Protein AF-A0A101VS28-F1 (afdb_monomer_lite)

pLDDT: mean 70.99, std 22.12, range [35.03, 96.5]

Sequence (192 aa):
MFYKKFFNLVGSKEKNGDLVVMPLKKTVADIVAILKKQPAPGQKKITIWASLQAQMEDEGTWDQTVMKEIESIIAANLSKLDKKALVKLYEETDAFMESEEAPAKITDKAMKAALVNELVGLVLDKLDSNYTRSSYFEEETLVNDSEVSPKSKNDEDDAPVIEEPDEFDEDDIDFTDDSLFDDEDSFDDDHL

Foldseek 3Di:
DDDDDDPPCPDPPPPPPPVPLQALVRLLVVLLVVQCPDCAVPGPPAGLLRQLLVVVVPPDDDDVSSLVVSLVSLLVVLVPDDPVSLLVNLCNDPVVVPDPDDSVPDDSVRSSVRSSVRSSVVNSCVSPVVPPVDCPPPPPPPPPPDDDYDDDDDDDDDDPPPDDPDDPPPPPDPPPCPPPDDDDDDPDDDDD

Secondary structure (DSSP, 8-state):
-----------------------HHHHHHHHHHHHTTSBPTT-SSSBHHHHHHHHHHSSS---HHHHHHHHHHHHHHHTTS-HHHHHHHHHTSHHHHT--S-GGGS-HHHHHHHHHHHHHHHHHTTT-TT-----TT-------------------------PPP---------TT---TT-----------

Radius of gyration: 30.78 Å; chains: 1; bounding box: 96×78×50 Å

Structure (mmCIF, N/CA/C/O backbone):
data_AF-A0A101VS28-F1
#
_entry.id   AF-A0A101VS28-F1
#
loop_
_atom_site.group_PDB
_atom_site.id
_atom_site.type_symbol
_atom_site.label_atom_id
_atom_site.label_alt_id
_atom_site.label_comp_id
_atom_site.label_asym_id
_atom_site.label_entity_id
_atom_site.label_seq_id
_atom_site.pdbx_PDB_ins_code
_atom_site.Cartn_x
_atom_site.Cartn_y
_atom_site.Cartn_z
_atom_site.occupancy
_atom_site.B_iso_or_equiv
_atom_site.auth_seq_id
_atom_site.auth_comp_id
_atom_site.auth_asym_id
_atom_site.auth_atom_id
_atom_site.pdbx_PDB_model_num
ATOM 1 N N . MET A 1 1 ? 52.218 25.485 6.056 1.00 38.19 1 MET A N 1
ATOM 2 C CA . MET A 1 1 ? 51.834 25.220 4.655 1.00 38.19 1 MET A CA 1
ATOM 3 C C . MET A 1 1 ? 51.907 23.717 4.388 1.00 38.19 1 MET A C 1
ATOM 5 O O . MET A 1 1 ? 52.969 23.144 4.551 1.00 38.19 1 MET A O 1
ATOM 9 N N . PHE A 1 2 ? 50.749 23.143 4.043 1.00 39.78 2 PHE A N 1
ATOM 10 C CA . PHE A 1 2 ? 50.480 21.969 3.191 1.00 39.78 2 PHE A CA 1
ATOM 11 C C . PHE A 1 2 ? 50.965 20.537 3.574 1.00 39.78 2 PHE A C 1
ATOM 13 O O . PHE A 1 2 ? 52.118 20.164 3.419 1.00 39.78 2 PHE A O 1
ATOM 20 N N . TYR A 1 3 ? 49.954 19.754 3.993 1.00 35.03 3 TYR A N 1
ATOM 21 C CA . TYR A 1 3 ? 49.632 18.317 3.850 1.00 35.03 3 TYR A CA 1
ATOM 22 C C . TYR A 1 3 ? 50.656 17.206 4.137 1.00 35.03 3 TYR A C 1
ATOM 24 O O . TYR A 1 3 ? 51.534 16.895 3.338 1.00 35.03 3 TYR A O 1
ATOM 32 N N . LYS A 1 4 ? 50.359 16.441 5.198 1.00 41.41 4 LYS A N 1
ATOM 33 C CA . LYS A 1 4 ? 50.807 15.057 5.390 1.00 41.41 4 LYS A CA 1
ATOM 34 C C . LYS A 1 4 ? 49.669 14.118 4.973 1.00 41.41 4 LYS A C 1
ATOM 36 O O . LYS A 1 4 ? 48.622 14.071 5.612 1.00 41.41 4 LYS A O 1
ATOM 41 N N . LYS A 1 5 ? 49.864 13.429 3.849 1.00 45.50 5 LYS A N 1
ATOM 42 C CA . LYS A 1 5 ? 48.943 12.458 3.247 1.00 45.50 5 LYS A CA 1
ATOM 43 C C . LYS A 1 5 ? 49.096 11.128 3.998 1.00 45.50 5 LYS A C 1
ATOM 45 O O . LYS A 1 5 ? 50.081 10.428 3.791 1.00 45.50 5 LYS A O 1
ATOM 50 N N . PHE A 1 6 ? 48.157 10.794 4.880 1.00 44.41 6 PHE A N 1
ATOM 51 C CA . PHE A 1 6 ? 48.023 9.434 5.407 1.00 44.41 6 PHE A CA 1
ATOM 52 C C . PHE A 1 6 ? 47.031 8.676 4.524 1.00 44.41 6 PHE A C 1
ATOM 54 O O . PHE A 1 6 ? 45.822 8.862 4.622 1.00 44.41 6 PHE A O 1
ATOM 61 N N . PHE A 1 7 ? 47.564 7.836 3.637 1.00 42.53 7 PHE A N 1
ATOM 62 C CA . PHE A 1 7 ? 46.820 6.723 3.061 1.00 42.53 7 PHE A CA 1
ATOM 63 C C . PHE A 1 7 ? 46.675 5.669 4.162 1.00 42.53 7 PHE A C 1
ATOM 65 O O . PHE A 1 7 ? 47.611 4.920 4.423 1.00 42.53 7 PHE A O 1
ATOM 72 N N . ASN A 1 8 ? 45.522 5.634 4.829 1.00 37.59 8 ASN A N 1
ATOM 73 C CA . ASN A 1 8 ?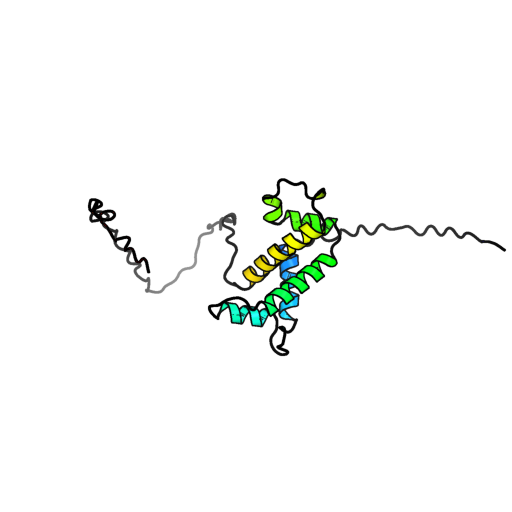 45.099 4.444 5.557 1.00 37.59 8 ASN A CA 1
ATOM 74 C C . ASN A 1 8 ? 44.123 3.686 4.663 1.00 37.59 8 ASN A C 1
ATOM 76 O O . ASN A 1 8 ? 42.948 4.026 4.543 1.00 37.59 8 ASN A O 1
ATOM 80 N N . LEU A 1 9 ? 44.678 2.678 3.998 1.00 44.25 9 LEU A N 1
ATOM 81 C CA . LEU A 1 9 ? 43.976 1.627 3.289 1.00 44.25 9 LEU A CA 1
ATOM 82 C C . LEU A 1 9 ? 43.340 0.706 4.344 1.00 44.25 9 LEU A C 1
ATOM 84 O O . LEU A 1 9 ? 43.904 -0.319 4.712 1.00 44.25 9 LEU A O 1
ATOM 88 N N . VAL A 1 10 ? 42.189 1.104 4.885 1.00 41.12 10 VAL A N 1
ATOM 89 C CA . VAL A 1 10 ? 41.316 0.192 5.633 1.00 41.12 10 VAL A CA 1
ATOM 90 C C . VAL A 1 10 ? 40.246 -0.255 4.657 1.00 41.12 10 VAL A C 1
ATOM 92 O O . VAL A 1 10 ? 39.467 0.556 4.164 1.00 41.12 10 VAL A O 1
ATOM 95 N N . GLY A 1 11 ? 40.297 -1.543 4.324 1.00 35.72 11 GLY A N 1
ATOM 96 C CA . GLY A 1 11 ? 39.480 -2.167 3.299 1.00 35.72 11 GLY A CA 1
ATOM 97 C C . GLY A 1 11 ? 38.006 -1.802 3.417 1.00 35.72 11 GLY A C 1
ATOM 98 O O . GLY A 1 11 ? 37.361 -2.081 4.431 1.00 35.72 11 GLY A O 1
ATOM 99 N N . SER A 1 12 ? 37.471 -1.259 2.323 1.00 38.16 12 SER A N 1
ATOM 100 C CA . SER A 1 12 ? 36.074 -1.459 1.964 1.00 38.16 12 SER A CA 1
ATOM 101 C C . SER A 1 12 ? 35.837 -2.962 1.904 1.00 38.16 12 SER A C 1
ATOM 103 O O . SER A 1 12 ? 36.057 -3.604 0.883 1.00 38.16 12 SER A O 1
ATOM 105 N N . LYS A 1 13 ? 35.375 -3.539 3.014 1.00 37.88 13 LYS A N 1
ATOM 106 C CA . LYS A 1 13 ? 34.414 -4.623 2.896 1.00 37.88 13 LYS A CA 1
ATOM 107 C C . LYS A 1 13 ? 33.186 -3.972 2.284 1.00 37.88 13 LYS A C 1
ATOM 109 O O . LYS A 1 13 ? 32.434 -3.301 2.990 1.00 37.88 13 LYS A O 1
ATOM 114 N N . GLU A 1 14 ? 33.051 -4.118 0.969 1.00 37.81 14 GLU A N 1
ATOM 115 C CA . GLU A 1 14 ? 31.760 -4.082 0.299 1.00 37.81 14 GLU A CA 1
ATOM 116 C C . GLU A 1 14 ? 30.821 -4.941 1.140 1.00 37.81 14 GLU A C 1
ATOM 118 O O . GLU A 1 14 ? 30.854 -6.172 1.123 1.00 37.81 14 GLU A O 1
ATOM 123 N N . LYS A 1 15 ? 30.019 -4.281 1.974 1.00 41.31 15 LYS A N 1
ATOM 124 C CA . LYS A 1 15 ? 28.770 -4.878 2.390 1.00 41.31 15 LYS A CA 1
ATOM 125 C C . LYS A 1 15 ? 27.966 -4.886 1.106 1.00 41.31 15 LYS A C 1
ATOM 127 O O . LYS A 1 15 ? 27.438 -3.847 0.718 1.00 41.31 15 LYS A O 1
ATOM 132 N N . ASN A 1 16 ? 27.939 -6.039 0.445 1.00 38.38 16 ASN A N 1
ATOM 133 C CA . ASN A 1 16 ? 26.835 -6.429 -0.411 1.00 38.38 16 ASN A CA 1
ATOM 134 C C . ASN A 1 16 ? 25.575 -6.295 0.446 1.00 38.38 16 ASN A C 1
ATOM 136 O O . ASN A 1 16 ? 25.150 -7.225 1.123 1.00 38.38 16 ASN A O 1
ATOM 140 N N . GLY A 1 17 ? 25.048 -5.075 0.511 1.00 37.16 17 GLY A N 1
ATOM 141 C CA . GLY A 1 17 ? 23.661 -4.854 0.815 1.00 37.16 17 GLY A CA 1
ATOM 142 C C . GLY A 1 17 ? 22.941 -5.390 -0.398 1.00 37.16 17 GLY A C 1
ATOM 143 O O . GLY A 1 17 ? 22.714 -4.649 -1.351 1.00 37.16 17 GLY A O 1
ATOM 144 N N . ASP A 1 18 ? 22.627 -6.684 -0.374 1.00 40.59 18 AS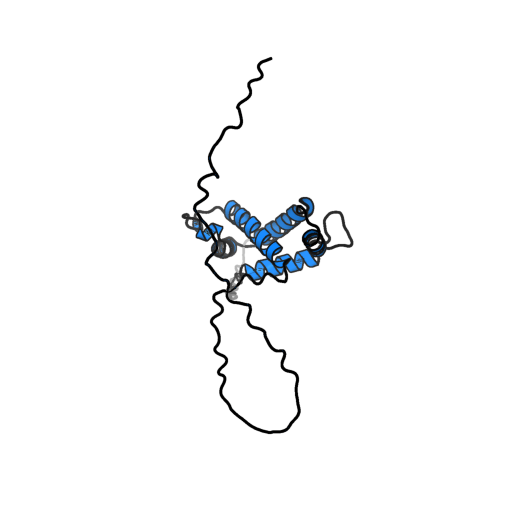P A N 1
ATOM 145 C CA . ASP A 1 18 ? 21.388 -7.122 -0.986 1.00 40.59 18 ASP A CA 1
ATOM 146 C C . ASP A 1 18 ? 20.328 -6.186 -0.409 1.00 40.59 18 ASP A C 1
ATOM 148 O O . ASP A 1 18 ? 19.917 -6.306 0.747 1.00 40.59 18 ASP A O 1
ATOM 152 N N . LEU A 1 19 ? 19.996 -5.148 -1.179 1.00 44.03 19 LEU A N 1
ATOM 153 C CA . LEU A 1 19 ? 18.755 -4.417 -1.035 1.00 44.03 19 LEU A CA 1
ATOM 154 C C . LEU A 1 19 ? 17.708 -5.514 -1.087 1.00 44.03 19 LEU A C 1
ATOM 156 O O . LEU A 1 19 ? 17.456 -6.066 -2.157 1.00 44.03 19 LEU A O 1
ATOM 160 N N . VAL A 1 20 ? 17.230 -5.912 0.093 1.00 45.59 20 VAL A N 1
ATOM 161 C CA . VAL A 1 20 ? 16.209 -6.936 0.243 1.00 45.59 20 VAL A CA 1
ATOM 162 C C . VAL A 1 20 ? 15.024 -6.403 -0.530 1.00 45.59 20 VAL A C 1
ATOM 164 O O . VAL A 1 20 ? 14.315 -5.511 -0.069 1.00 45.59 20 VAL A O 1
ATOM 167 N N . VAL A 1 21 ? 14.879 -6.901 -1.751 1.00 53.94 21 VAL A N 1
ATOM 168 C CA . VAL A 1 21 ? 13.719 -6.644 -2.580 1.00 53.94 21 VAL A CA 1
ATOM 169 C C . VAL A 1 21 ? 12.571 -7.225 -1.786 1.00 53.94 21 VAL A C 1
ATOM 171 O O . VAL A 1 21 ? 12.554 -8.423 -1.501 1.00 53.94 21 VAL A O 1
ATOM 174 N N . MET A 1 22 ? 11.694 -6.354 -1.308 1.00 66.25 22 MET A N 1
ATOM 175 C CA . MET A 1 22 ? 10.524 -6.792 -0.574 1.00 66.25 22 MET A CA 1
ATOM 176 C C . MET A 1 22 ? 9.491 -7.211 -1.615 1.00 66.25 22 MET A C 1
ATOM 178 O O . MET A 1 22 ? 9.130 -6.368 -2.434 1.00 66.25 22 MET A O 1
ATOM 182 N N . PRO A 1 23 ? 9.038 -8.478 -1.604 1.00 83.19 23 PRO A N 1
ATOM 183 C CA . PRO A 1 23 ? 7.951 -8.910 -2.473 1.00 83.19 23 PRO A CA 1
ATOM 184 C C . PRO A 1 23 ? 6.731 -8.011 -2.276 1.00 83.19 23 PRO A C 1
ATOM 186 O O . PRO A 1 23 ? 6.517 -7.514 -1.163 1.00 83.19 23 PRO A O 1
ATOM 189 N N . LEU A 1 24 ? 5.883 -7.871 -3.293 1.00 86.75 24 LEU A N 1
ATOM 190 C CA . LEU A 1 24 ? 4.658 -7.072 -3.216 1.00 86.75 24 LEU A CA 1
ATOM 191 C C . LEU A 1 24 ? 3.809 -7.463 -1.995 1.00 86.75 24 LEU A C 1
ATOM 193 O O . LEU A 1 24 ? 3.414 -6.611 -1.200 1.00 86.75 24 LEU A O 1
ATOM 197 N N . LYS A 1 25 ? 3.682 -8.772 -1.738 1.00 87.50 25 LYS A N 1
ATOM 198 C CA . LYS A 1 25 ? 3.011 -9.329 -0.546 1.00 87.50 25 LYS A CA 1
ATOM 199 C C . LYS A 1 25 ? 3.584 -8.809 0.779 1.00 87.50 25 LYS A C 1
ATOM 201 O O . LYS A 1 25 ? 2.833 -8.551 1.717 1.00 87.50 25 LYS A O 1
ATOM 206 N N . LYS A 1 26 ? 4.910 -8.667 0.875 1.00 89.38 26 LYS A N 1
ATOM 207 C CA . LYS A 1 26 ? 5.574 -8.154 2.081 1.00 89.38 26 LYS A CA 1
ATOM 208 C C . LYS A 1 26 ? 5.330 -6.657 2.242 1.00 89.38 26 LYS A C 1
ATOM 210 O O . LYS A 1 26 ? 5.016 -6.218 3.343 1.00 89.38 26 LYS A O 1
ATOM 215 N N . THR A 1 27 ? 5.412 -5.902 1.150 1.00 90.31 27 THR A N 1
ATOM 216 C CA . THR A 1 27 ? 5.114 -4.464 1.139 1.00 90.31 27 THR A CA 1
ATOM 217 C C . THR A 1 27 ? 3.684 -4.197 1.614 1.00 90.31 27 THR A C 1
ATOM 219 O O . THR A 1 27 ? 3.477 -3.350 2.481 1.00 90.31 27 THR A O 1
ATOM 222 N N . VAL A 1 28 ? 2.709 -4.984 1.144 1.00 92.25 28 VAL A N 1
ATOM 223 C CA . VAL A 1 28 ? 1.313 -4.924 1.611 1.00 92.25 28 VAL A CA 1
ATOM 224 C C . VAL A 1 28 ? 1.212 -5.223 3.108 1.00 92.25 28 VAL A C 1
ATOM 226 O O . VAL A 1 28 ? 0.586 -4.461 3.841 1.00 92.25 28 VAL A O 1
ATOM 229 N N . ALA A 1 29 ? 1.861 -6.284 3.601 1.00 91.81 29 ALA A N 1
ATOM 230 C CA . ALA A 1 29 ? 1.840 -6.624 5.026 1.00 91.81 29 ALA A CA 1
ATOM 231 C C . ALA A 1 29 ? 2.412 -5.500 5.911 1.00 91.81 29 ALA A C 1
ATOM 233 O O . ALA A 1 29 ? 1.850 -5.194 6.966 1.00 91.81 29 ALA A O 1
ATOM 234 N N . ASP A 1 30 ? 3.490 -4.851 5.464 1.00 92.56 30 ASP A N 1
ATOM 235 C CA . ASP A 1 30 ? 4.092 -3.714 6.159 1.00 92.56 30 ASP A CA 1
ATOM 236 C C . ASP A 1 30 ? 3.154 -2.495 6.168 1.00 92.56 30 ASP A C 1
ATOM 238 O O . ASP A 1 30 ? 3.005 -1.845 7.206 1.00 92.56 30 ASP A O 1
ATOM 242 N N . ILE A 1 31 ? 2.473 -2.206 5.052 1.00 94.50 31 ILE A N 1
ATOM 243 C CA . ILE A 1 31 ? 1.456 -1.146 4.980 1.00 94.50 31 ILE A CA 1
ATOM 244 C C . ILE A 1 31 ? 0.308 -1.452 5.944 1.00 94.50 31 ILE A C 1
ATOM 246 O O . ILE A 1 31 ? -0.007 -0.621 6.792 1.00 94.50 31 ILE A O 1
ATOM 250 N N . VAL A 1 32 ? -0.257 -2.661 5.910 1.00 94.06 32 VAL A N 1
ATOM 251 C CA . VAL A 1 32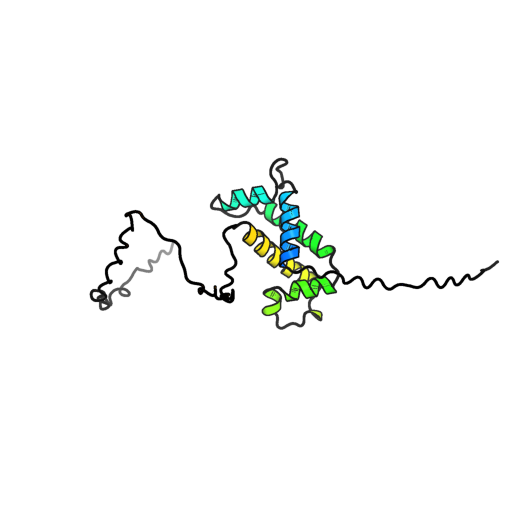 ? -1.326 -3.085 6.832 1.00 94.06 32 VAL A CA 1
ATOM 252 C C . VAL A 1 32 ? -0.888 -2.939 8.293 1.00 94.06 32 VAL A C 1
ATOM 254 O O . VAL A 1 32 ? -1.652 -2.459 9.134 1.00 94.06 32 VAL A O 1
ATOM 257 N N . ALA A 1 33 ? 0.358 -3.289 8.620 1.00 94.75 33 ALA A N 1
ATOM 258 C CA . ALA A 1 33 ? 0.898 -3.113 9.965 1.00 94.75 33 ALA A CA 1
ATOM 259 C C . ALA A 1 33 ? 0.985 -1.634 10.393 1.00 94.75 33 ALA A C 1
ATOM 261 O O . ALA A 1 33 ? 0.852 -1.341 11.585 1.00 94.75 33 ALA A O 1
ATOM 262 N N . ILE A 1 34 ? 1.197 -0.707 9.453 1.00 94.62 34 ILE A N 1
ATOM 263 C CA . ILE A 1 34 ? 1.134 0.742 9.695 1.00 94.62 34 ILE A CA 1
ATOM 264 C C . ILE A 1 34 ? -0.321 1.179 9.914 1.00 94.62 34 ILE A C 1
ATOM 266 O O . ILE A 1 34 ? -0.607 1.834 10.919 1.00 94.62 34 ILE A O 1
ATOM 270 N N . LEU A 1 35 ? -1.249 0.755 9.049 1.00 95.31 35 LEU A N 1
ATOM 271 C CA . LEU A 1 35 ? -2.673 1.112 9.134 1.00 95.31 35 LEU A CA 1
ATOM 272 C C . LEU A 1 35 ? -3.327 0.634 10.437 1.00 95.31 35 LEU A C 1
ATOM 274 O O . LEU A 1 35 ? -4.188 1.315 10.991 1.00 95.31 35 LEU A O 1
ATOM 278 N N . LYS A 1 36 ? -2.881 -0.508 10.975 1.00 94.88 36 LYS A N 1
ATOM 279 C CA . LYS A 1 36 ? -3.320 -1.040 12.277 1.00 94.88 36 LYS A CA 1
ATOM 280 C C . LYS A 1 36 ? -2.840 -0.224 13.478 1.00 94.88 36 LYS A C 1
ATOM 282 O O . LYS A 1 36 ? -3.339 -0.434 14.579 1.00 94.88 36 LYS A O 1
ATOM 287 N N . LYS A 1 37 ? -1.866 0.673 13.302 1.00 94.88 37 LYS A N 1
ATOM 288 C CA . LYS A 1 37 ? -1.277 1.487 14.380 1.00 94.88 37 LYS A CA 1
ATOM 289 C C . LYS A 1 37 ? -1.634 2.964 14.272 1.00 94.88 37 LYS A C 1
ATOM 291 O O . LYS A 1 37 ? -1.666 3.646 15.294 1.00 94.88 37 LYS A O 1
ATOM 296 N N . GLN A 1 38 ? -1.849 3.471 13.061 1.00 93.81 38 GLN A N 1
ATOM 297 C CA . GLN A 1 38 ? -2.143 4.884 12.850 1.00 93.81 38 GLN A CA 1
ATOM 298 C C . GLN A 1 38 ? -3.621 5.203 13.102 1.00 93.81 38 GLN A C 1
ATOM 300 O O . GLN A 1 38 ? -4.484 4.432 12.679 1.00 93.81 38 GLN A O 1
ATOM 305 N N . PRO A 1 39 ? -3.925 6.324 13.781 1.00 94.06 39 PRO A N 1
ATOM 306 C CA . PRO A 1 39 ? -5.297 6.778 13.978 1.00 94.06 39 PRO A CA 1
ATOM 307 C C . PRO A 1 39 ? -5.920 7.208 12.646 1.00 94.06 39 PRO A C 1
ATOM 309 O O . PRO A 1 39 ? -5.236 7.793 11.806 1.00 94.06 39 PRO A O 1
ATOM 312 N N . ALA A 1 40 ? -7.214 6.949 12.469 1.00 92.19 40 ALA A N 1
ATOM 313 C CA . ALA A 1 40 ? -7.951 7.435 11.312 1.00 92.19 40 ALA A CA 1
ATOM 314 C C . ALA A 1 40 ? -8.054 8.978 11.333 1.00 92.19 40 ALA A C 1
ATOM 316 O O . ALA A 1 40 ? -8.113 9.587 12.412 1.00 92.19 40 ALA A O 1
ATOM 317 N N . PRO A 1 41 ? -8.085 9.646 10.164 1.00 90.19 41 PRO A N 1
ATOM 318 C CA . PRO A 1 41 ? -8.256 11.093 10.084 1.00 90.19 41 PRO A CA 1
ATOM 319 C C . PRO A 1 41 ? -9.475 11.573 10.884 1.00 90.19 41 PRO A C 1
ATOM 321 O O . PRO A 1 41 ? -10.571 11.035 10.772 1.00 90.19 41 PRO A O 1
ATOM 324 N N . GLY A 1 42 ? -9.281 12.570 11.750 1.00 88.44 42 GLY A N 1
ATOM 325 C CA . GLY A 1 42 ? -10.349 13.093 12.612 1.00 88.44 42 GLY A CA 1
ATOM 326 C C . GLY A 1 42 ? -10.745 12.199 13.799 1.00 88.44 42 GLY A C 1
ATOM 327 O O . GLY A 1 42 ? -11.474 12.660 14.677 1.00 88.44 42 GLY A O 1
ATOM 328 N N . GLN A 1 43 ? -10.220 10.972 13.909 1.00 86.44 43 GLN A N 1
ATOM 329 C CA . GLN A 1 43 ? -10.574 10.014 14.960 1.00 86.44 43 GLN A CA 1
ATOM 330 C C . GLN A 1 43 ? -9.340 9.543 15.742 1.00 86.44 43 GLN A C 1
ATOM 332 O O . GLN A 1 43 ? -8.526 8.757 15.278 1.00 86.44 43 GLN A O 1
ATOM 337 N N . LYS A 1 44 ? -9.204 9.974 17.002 1.00 85.31 44 LYS A N 1
ATOM 338 C CA . LYS A 1 44 ? -8.032 9.618 17.834 1.00 85.31 44 LYS A CA 1
ATOM 339 C C . LYS A 1 44 ? -8.060 8.198 18.409 1.00 85.31 44 LYS A C 1
ATOM 341 O O . LYS A 1 44 ? -7.035 7.728 18.892 1.00 85.31 44 LYS A O 1
ATOM 346 N N . LYS A 1 45 ? -9.237 7.567 18.458 1.00 89.12 45 LYS A N 1
ATOM 347 C CA . LYS A 1 45 ? -9.460 6.288 19.159 1.00 89.12 45 LYS A CA 1
ATOM 348 C C . LYS A 1 45 ? -9.568 5.084 18.225 1.00 89.12 45 LYS A C 1
ATOM 350 O O . LYS A 1 45 ? -9.467 3.962 18.704 1.00 89.12 45 LYS A O 1
ATOM 355 N N . ILE A 1 46 ? -9.794 5.319 16.937 1.00 92.88 46 ILE A N 1
ATOM 356 C CA . ILE A 1 46 ? -10.012 4.286 15.925 1.00 92.88 46 ILE A CA 1
ATOM 357 C C . ILE A 1 46 ? -8.842 4.369 14.954 1.00 92.88 46 ILE A C 1
ATOM 359 O O . ILE A 1 46 ? -8.408 5.464 14.594 1.00 92.88 46 ILE A O 1
ATOM 363 N N . THR A 1 47 ? -8.280 3.222 14.596 1.00 95.50 47 THR A N 1
ATOM 364 C CA . THR A 1 47 ? -7.173 3.154 13.641 1.00 95.50 47 THR A CA 1
ATOM 365 C C . THR A 1 47 ? -7.698 3.200 12.214 1.00 95.50 47 THR A C 1
ATOM 367 O O . THR A 1 47 ? -8.872 2.921 11.978 1.00 95.50 47 THR A O 1
ATOM 370 N N . ILE A 1 48 ? -6.838 3.522 11.249 1.00 94.69 48 ILE A N 1
ATOM 371 C CA . ILE A 1 48 ? -7.216 3.483 9.830 1.00 94.69 48 ILE A CA 1
ATOM 372 C C . ILE A 1 48 ? -7.765 2.096 9.472 1.00 94.69 48 ILE A C 1
ATOM 374 O O . ILE A 1 48 ? -8.839 1.997 8.893 1.00 94.69 48 ILE A O 1
ATOM 378 N N . TRP A 1 49 ? -7.083 1.029 9.903 1.00 95.00 49 TRP A N 1
ATOM 379 C CA . TRP A 1 49 ? -7.532 -0.345 9.661 1.00 95.00 49 TRP A CA 1
ATOM 380 C C . TRP A 1 49 ? -8.917 -0.639 10.249 1.00 95.00 49 TRP A C 1
ATOM 382 O O . TRP A 1 49 ? -9.765 -1.189 9.561 1.00 95.00 49 TRP A O 1
ATOM 392 N N . ALA A 1 50 ? -9.167 -0.247 11.502 1.00 92.00 50 ALA A N 1
ATOM 393 C CA . ALA A 1 50 ? -10.466 -0.472 12.136 1.00 92.00 50 ALA A CA 1
ATOM 394 C C . ALA A 1 50 ? -11.589 0.342 11.468 1.00 92.00 50 ALA A C 1
ATOM 396 O O . ALA A 1 50 ? -12.712 -0.139 11.371 1.00 92.00 50 ALA A O 1
ATOM 397 N N . SER A 1 51 ? -11.283 1.550 10.978 1.00 92.31 51 SER A N 1
ATOM 398 C CA . SER A 1 51 ? -12.230 2.361 10.202 1.00 92.31 51 SER A CA 1
ATOM 399 C C . SER A 1 51 ? -12.604 1.689 8.878 1.00 92.31 51 SER A C 1
ATOM 401 O O . SER A 1 51 ? -13.775 1.662 8.518 1.00 92.31 51 SER A O 1
ATOM 403 N N . LEU A 1 52 ? -11.628 1.098 8.180 1.00 92.12 52 LEU A N 1
ATOM 404 C CA . LEU A 1 52 ? -11.883 0.341 6.954 1.00 92.12 52 LEU A CA 1
ATOM 405 C C . LEU A 1 52 ? -12.720 -0.916 7.212 1.00 92.12 52 LEU A C 1
ATOM 407 O O . LEU A 1 52 ? -13.630 -1.199 6.450 1.00 92.12 52 LEU A O 1
ATOM 411 N N . GLN A 1 53 ? -12.446 -1.656 8.289 1.00 90.88 53 GLN A N 1
ATOM 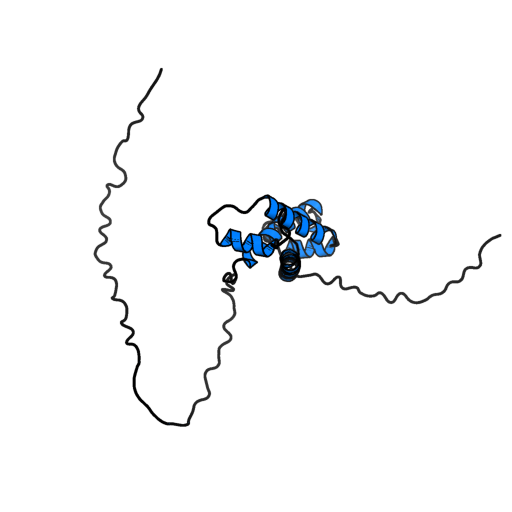412 C CA . GLN A 1 53 ? -13.238 -2.844 8.629 1.00 90.88 53 GLN A CA 1
ATOM 413 C C . GLN A 1 53 ? -14.702 -2.489 8.909 1.00 90.88 53 GLN A C 1
ATOM 415 O O . GLN A 1 53 ? -15.587 -3.148 8.384 1.00 90.88 53 GLN A O 1
ATOM 420 N N . ALA A 1 54 ? -14.957 -1.408 9.652 1.00 89.12 54 ALA A N 1
ATOM 421 C CA . ALA A 1 54 ? -16.321 -0.931 9.881 1.00 89.12 54 ALA A CA 1
ATOM 422 C C . ALA A 1 54 ? -17.025 -0.536 8.568 1.00 89.12 54 ALA A C 1
ATOM 424 O O . ALA A 1 54 ? -18.185 -0.863 8.366 1.00 89.12 54 ALA A O 1
ATOM 425 N N . GLN A 1 55 ? -16.307 0.112 7.646 1.00 89.44 55 GLN A N 1
ATOM 426 C CA . GLN A 1 55 ? -16.846 0.482 6.331 1.00 89.44 55 GLN A CA 1
ATOM 427 C C . GLN A 1 55 ? -17.052 -0.704 5.383 1.00 89.44 55 GLN A C 1
ATOM 429 O O . GLN A 1 55 ? -17.788 -0.574 4.418 1.00 89.44 55 GLN A O 1
ATOM 434 N N . MET A 1 56 ? -16.392 -1.838 5.621 1.00 87.88 56 MET A N 1
ATOM 435 C CA . MET A 1 56 ? -16.645 -3.063 4.864 1.00 87.88 56 MET A CA 1
ATOM 436 C C . MET A 1 56 ? -17.980 -3.708 5.271 1.00 87.88 56 MET A C 1
ATOM 438 O O . MET A 1 56 ? -18.618 -4.358 4.450 1.00 87.88 56 MET A O 1
ATOM 442 N N . GLU A 1 57 ? -18.386 -3.537 6.534 1.00 83.12 57 GLU A N 1
ATOM 443 C CA . GLU A 1 57 ? -19.659 -4.033 7.076 1.00 83.12 57 GLU A CA 1
ATOM 444 C C . GLU A 1 57 ? -20.838 -3.110 6.719 1.00 83.12 57 GLU A C 1
ATOM 446 O O . GLU A 1 57 ? -21.957 -3.585 6.527 1.00 83.12 57 GLU A O 1
ATOM 451 N N . ASP A 1 58 ? -20.586 -1.804 6.602 1.00 83.44 58 ASP A N 1
ATOM 452 C CA . ASP A 1 58 ? -21.573 -0.813 6.177 1.00 83.44 58 ASP A CA 1
ATOM 453 C C . ASP A 1 58 ? -21.647 -0.758 4.637 1.00 83.44 58 ASP A C 1
ATOM 455 O O . ASP A 1 58 ? -20.736 -0.257 3.980 1.00 83.44 58 ASP A O 1
ATOM 459 N N . GLU A 1 59 ? -22.744 -1.235 4.037 1.00 69.81 59 GLU A N 1
ATOM 460 C CA . GLU A 1 59 ? -22.982 -1.116 2.589 1.00 69.81 59 GLU A CA 1
ATOM 461 C C . GLU A 1 59 ? -22.863 0.354 2.136 1.00 69.81 59 GLU A C 1
ATOM 463 O O . GLU A 1 59 ? -23.696 1.204 2.466 1.00 69.81 59 GLU A O 1
ATOM 468 N N . GLY A 1 60 ? -21.810 0.684 1.385 1.00 81.50 60 GLY A N 1
ATOM 469 C CA . GLY A 1 60 ? -21.545 2.069 1.014 1.00 81.50 60 GLY A CA 1
ATOM 470 C C . GLY A 1 60 ? -20.232 2.302 0.275 1.00 81.50 60 GLY A C 1
ATOM 471 O O . GLY A 1 60 ? -19.538 1.388 -0.161 1.00 81.50 60 GLY A O 1
ATOM 472 N N . THR A 1 61 ? -19.906 3.581 0.095 1.00 85.31 61 THR A N 1
ATOM 473 C CA . THR A 1 61 ? -18.652 4.023 -0.525 1.00 85.31 61 THR A CA 1
ATOM 474 C C . THR A 1 61 ? -17.573 4.248 0.527 1.00 85.31 61 THR A C 1
ATOM 476 O O . THR A 1 61 ? -17.848 4.875 1.550 1.00 85.31 61 THR A O 1
ATOM 479 N N . TRP A 1 62 ? -16.330 3.877 0.218 1.00 90.12 62 TRP A N 1
ATOM 480 C CA . TRP A 1 62 ? -15.172 4.178 1.062 1.00 90.12 62 TRP A CA 1
ATOM 481 C C . TRP A 1 62 ? -15.026 5.680 1.361 1.00 90.12 62 TRP A C 1
ATOM 483 O O . TRP A 1 62 ? -15.095 6.522 0.454 1.00 90.12 62 TRP A O 1
ATOM 493 N N . ASP A 1 63 ? -14.740 6.017 2.620 1.00 92.12 63 ASP A N 1
ATOM 494 C CA . ASP A 1 63 ? -14.399 7.366 3.070 1.00 92.12 63 ASP A CA 1
ATOM 495 C C . ASP A 1 63 ? -13.147 7.850 2.335 1.00 92.12 63 ASP A C 1
ATOM 497 O O . ASP A 1 63 ? -12.019 7.410 2.574 1.00 92.12 63 ASP A O 1
ATOM 501 N N . GLN A 1 64 ? -13.349 8.826 1.456 1.00 94.38 64 GLN A N 1
ATOM 502 C CA . GLN A 1 64 ? -12.304 9.401 0.617 1.00 94.38 64 GLN A CA 1
ATOM 503 C C . GLN A 1 64 ? -11.179 10.067 1.420 1.00 94.38 64 GLN A C 1
ATOM 505 O O . GLN A 1 64 ? -10.060 10.199 0.926 1.00 94.38 64 GLN A O 1
ATOM 510 N N . THR A 1 65 ? -11.444 10.496 2.654 1.00 94.94 65 THR A N 1
ATOM 511 C CA . THR A 1 65 ? -10.419 11.035 3.557 1.00 94.94 65 THR A CA 1
ATOM 512 C C . THR A 1 65 ? -9.496 9.924 4.040 1.00 94.94 65 THR A C 1
ATOM 514 O O . THR A 1 65 ? -8.279 10.099 4.056 1.00 94.94 65 THR A O 1
ATOM 517 N N . VAL A 1 66 ? -10.068 8.771 4.396 1.00 93.44 66 VAL A N 1
ATOM 518 C CA . VAL A 1 66 ? -9.313 7.580 4.798 1.00 93.44 66 VAL A CA 1
ATOM 519 C C . VAL A 1 66 ? -8.519 7.034 3.609 1.00 93.44 66 VAL A C 1
ATOM 521 O O . VAL A 1 66 ? -7.324 6.782 3.753 1.00 93.44 66 VAL A O 1
ATOM 524 N N . MET A 1 67 ? -9.130 6.948 2.423 1.00 95.50 67 MET A N 1
ATOM 525 C CA . MET A 1 67 ? -8.457 6.483 1.202 1.00 95.50 67 MET A CA 1
ATOM 526 C C . MET A 1 67 ? -7.243 7.342 0.832 1.00 95.50 67 MET A C 1
ATOM 528 O O . MET A 1 67 ? -6.159 6.809 0.602 1.00 95.50 67 MET A O 1
ATOM 532 N N . LYS A 1 68 ? -7.373 8.673 0.876 1.00 95.62 68 LYS A N 1
ATOM 533 C CA . LYS A 1 68 ? -6.247 9.592 0.626 1.00 95.62 68 LYS A CA 1
ATOM 534 C C . LYS A 1 68 ? -5.111 9.435 1.634 1.00 95.62 68 LYS A C 1
ATOM 536 O O . LYS A 1 68 ? -3.943 9.584 1.276 1.00 95.62 68 LYS A O 1
ATOM 541 N N . GLU A 1 69 ? -5.430 9.147 2.894 1.00 95.19 69 GLU A N 1
ATOM 542 C CA . GLU A 1 69 ? -4.404 8.895 3.908 1.00 95.19 69 GLU A CA 1
ATOM 543 C C . GLU A 1 69 ? -3.647 7.592 3.608 1.00 95.19 69 GLU A C 1
ATOM 545 O O . GLU A 1 69 ? -2.420 7.562 3.696 1.00 95.19 69 GLU A O 1
ATOM 550 N N . ILE A 1 70 ? -4.344 6.539 3.166 1.00 95.62 70 ILE A N 1
ATOM 551 C CA . ILE A 1 70 ? -3.721 5.277 2.735 1.00 95.62 70 ILE A CA 1
ATOM 552 C C . ILE A 1 70 ? -2.794 5.515 1.537 1.00 95.62 70 ILE A C 1
ATOM 554 O O . ILE A 1 70 ? -1.628 5.121 1.586 1.00 95.62 70 ILE A O 1
ATOM 558 N N . GLU A 1 71 ? -3.263 6.214 0.500 1.00 96.50 71 GLU A N 1
ATOM 559 C CA . GLU A 1 71 ? -2.444 6.589 -0.662 1.00 96.50 71 GLU A CA 1
ATOM 560 C C . GLU A 1 71 ? -1.186 7.366 -0.247 1.00 96.50 71 GLU A C 1
ATOM 562 O O . GLU A 1 71 ? -0.085 7.081 -0.722 1.00 96.50 71 GLU A O 1
ATOM 567 N N . SER A 1 72 ? -1.324 8.317 0.683 1.00 96.25 72 SER A N 1
ATOM 568 C CA . SER A 1 72 ? -0.214 9.102 1.234 1.00 96.25 72 SER A CA 1
ATOM 569 C C . SER A 1 72 ? 0.810 8.221 1.960 1.00 96.25 72 SER A C 1
ATOM 571 O O . SER A 1 72 ? 2.018 8.343 1.728 1.00 96.25 72 SER A O 1
ATOM 573 N N . ILE A 1 73 ? 0.351 7.278 2.790 1.00 94.81 73 ILE A N 1
ATOM 574 C CA . ILE A 1 73 ? 1.209 6.317 3.501 1.00 94.81 73 ILE A CA 1
ATOM 575 C C . ILE A 1 73 ? 1.967 5.431 2.509 1.00 94.81 73 ILE A C 1
ATOM 577 O O . ILE A 1 73 ? 3.176 5.221 2.667 1.00 94.81 73 ILE A O 1
ATOM 581 N N . ILE A 1 74 ? 1.286 4.942 1.471 1.00 95.75 74 ILE A N 1
ATOM 582 C CA . ILE A 1 74 ? 1.886 4.114 0.423 1.00 95.75 74 ILE A CA 1
ATOM 583 C C . ILE A 1 74 ? 2.921 4.921 -0.360 1.00 95.75 74 ILE A C 1
ATOM 585 O O . ILE A 1 74 ? 4.069 4.493 -0.479 1.00 95.75 74 ILE A O 1
ATOM 589 N N . ALA A 1 75 ? 2.576 6.124 -0.821 1.00 94.81 75 ALA A N 1
ATOM 590 C CA . ALA A 1 75 ? 3.497 7.003 -1.535 1.00 94.81 75 ALA A CA 1
ATOM 591 C C . ALA A 1 75 ? 4.738 7.336 -0.689 1.00 94.81 75 ALA A C 1
ATOM 593 O O . ALA A 1 75 ? 5.868 7.311 -1.190 1.00 94.81 75 ALA A O 1
ATOM 594 N N . ALA A 1 76 ? 4.558 7.584 0.612 1.00 94.00 76 ALA A N 1
ATOM 595 C CA . ALA A 1 76 ? 5.654 7.796 1.549 1.00 94.00 76 ALA A CA 1
ATOM 596 C C . ALA A 1 76 ? 6.526 6.542 1.716 1.00 94.00 76 ALA A C 1
ATOM 598 O O . ALA A 1 76 ? 7.748 6.667 1.830 1.00 94.00 76 ALA A O 1
ATOM 599 N N . ASN A 1 77 ? 5.942 5.340 1.705 1.00 91.69 77 ASN A N 1
ATOM 600 C CA . ASN A 1 77 ? 6.686 4.081 1.731 1.00 91.69 77 ASN A CA 1
ATOM 601 C C . ASN A 1 77 ? 7.512 3.898 0.444 1.00 91.69 77 ASN A C 1
ATOM 603 O O . ASN A 1 77 ? 8.732 3.748 0.516 1.00 91.69 77 ASN A O 1
ATOM 607 N N . LEU A 1 78 ? 6.883 4.064 -0.724 1.00 92.31 78 LEU A N 1
ATOM 608 C CA . LEU A 1 78 ? 7.525 3.968 -2.039 1.00 92.31 78 LEU A CA 1
ATOM 609 C C . LEU A 1 78 ? 8.618 5.024 -2.251 1.00 92.31 78 LEU A C 1
ATOM 611 O O . LEU A 1 78 ? 9.586 4.789 -2.972 1.00 92.31 78 LEU A O 1
ATOM 615 N N . SER A 1 79 ? 8.503 6.199 -1.627 1.00 91.50 79 SER A N 1
ATOM 616 C CA . SER A 1 79 ? 9.522 7.252 -1.719 1.00 91.50 79 SER A CA 1
ATOM 617 C C . SER A 1 79 ? 10.876 6.859 -1.115 1.00 91.50 79 SER A C 1
ATOM 619 O O . SER A 1 79 ? 11.892 7.441 -1.490 1.00 91.50 79 SER A O 1
ATOM 621 N N . LYS A 1 80 ? 10.893 5.865 -0.217 1.00 90.25 80 LYS A N 1
ATOM 622 C CA . LYS A 1 80 ? 12.101 5.349 0.447 1.00 90.25 80 LYS A CA 1
ATOM 623 C C . LYS A 1 80 ? 12.824 4.287 -0.383 1.00 90.25 80 LYS A C 1
ATOM 625 O O . LYS A 1 80 ? 13.953 3.936 -0.048 1.00 90.25 80 LYS A O 1
ATOM 630 N N . LEU A 1 81 ? 12.172 3.762 -1.420 1.00 89.19 81 LEU A N 1
ATOM 631 C CA . LEU A 1 81 ? 12.725 2.739 -2.298 1.00 89.19 81 LEU A CA 1
ATOM 632 C C . LEU A 1 81 ? 13.629 3.371 -3.358 1.00 89.19 81 LEU A C 1
ATOM 634 O O . LEU A 1 81 ? 13.355 4.456 -3.878 1.00 89.19 81 LEU A O 1
ATOM 638 N N . ASP A 1 82 ? 14.712 2.673 -3.685 1.00 89.62 82 ASP A N 1
ATOM 639 C CA . ASP A 1 82 ? 15.568 3.034 -4.803 1.00 89.62 82 ASP A CA 1
ATOM 640 C C . ASP A 1 82 ? 14.925 2.613 -6.133 1.00 89.62 82 ASP A C 1
ATOM 642 O O . ASP A 1 82 ? 13.984 1.817 -6.184 1.00 89.62 82 ASP A O 1
ATOM 646 N N . LYS A 1 83 ? 15.447 3.138 -7.246 1.00 87.62 83 LYS A N 1
ATOM 647 C CA . LYS A 1 83 ? 14.895 2.848 -8.575 1.00 87.62 83 LYS A CA 1
ATOM 648 C C . LYS A 1 83 ? 14.871 1.347 -8.884 1.00 87.62 83 LYS A C 1
ATOM 650 O O . LYS A 1 83 ? 13.931 0.871 -9.510 1.00 87.62 83 LYS A O 1
ATOM 655 N N . LYS A 1 84 ? 15.879 0.595 -8.434 1.00 88.56 84 LYS A N 1
ATOM 656 C CA . LYS A 1 84 ? 15.952 -0.852 -8.660 1.00 88.56 84 LYS A CA 1
ATOM 657 C C . LYS A 1 84 ? 14.845 -1.596 -7.911 1.00 88.56 84 LYS A C 1
ATOM 659 O O . LYS A 1 84 ? 14.233 -2.481 -8.501 1.00 88.56 84 LYS A O 1
ATOM 664 N N . ALA A 1 85 ? 14.579 -1.254 -6.648 1.00 89.19 85 ALA A N 1
ATOM 665 C CA . ALA A 1 85 ? 13.469 -1.846 -5.906 1.00 89.19 85 ALA A CA 1
ATOM 666 C C . ALA A 1 85 ? 12.109 -1.446 -6.492 1.00 89.19 85 ALA A C 1
ATOM 668 O O . ALA A 1 85 ? 11.238 -2.301 -6.592 1.00 89.19 85 ALA A O 1
ATOM 669 N N . LEU A 1 86 ? 11.942 -0.192 -6.931 1.00 90.50 86 LEU A N 1
ATOM 670 C CA . LEU A 1 86 ? 10.706 0.260 -7.581 1.00 90.50 86 LEU A CA 1
ATOM 671 C C . LEU A 1 86 ? 10.409 -0.511 -8.867 1.00 90.50 86 LEU A C 1
ATOM 673 O O . LEU A 1 86 ? 9.280 -0.945 -9.046 1.00 90.50 86 LEU A O 1
ATOM 677 N N . VAL A 1 87 ? 11.414 -0.711 -9.726 1.00 90.56 87 VAL A N 1
ATOM 678 C CA . VAL A 1 87 ? 11.256 -1.498 -10.959 1.00 90.56 87 VAL A CA 1
ATOM 679 C C . VAL A 1 87 ? 10.833 -2.925 -10.635 1.00 90.56 87 VAL A C 1
ATOM 681 O O . VAL A 1 87 ? 9.851 -3.394 -11.186 1.00 90.56 87 VAL A O 1
ATOM 684 N N . LYS A 1 88 ? 11.510 -3.589 -9.694 1.00 89.19 88 LYS A N 1
ATOM 685 C CA . LYS A 1 88 ? 11.157 -4.964 -9.316 1.00 89.19 88 LYS A CA 1
ATOM 686 C C . LYS A 1 88 ? 9.757 -5.084 -8.725 1.00 89.19 88 LYS A C 1
ATOM 688 O O . LYS A 1 88 ? 9.058 -6.039 -9.017 1.00 89.19 88 LYS A O 1
ATOM 693 N N . LEU A 1 89 ? 9.355 -4.119 -7.897 1.00 90.88 89 LEU A N 1
ATOM 694 C CA . LEU A 1 89 ? 8.007 -4.096 -7.340 1.00 90.88 89 LEU A CA 1
ATOM 695 C C . LEU A 1 89 ? 6.971 -3.869 -8.448 1.00 90.88 89 LEU A C 1
ATOM 697 O O . LEU A 1 89 ? 5.916 -4.487 -8.434 1.00 90.88 89 LEU A O 1
ATOM 701 N N . TYR A 1 90 ? 7.283 -2.993 -9.407 1.00 90.94 90 TYR A N 1
ATOM 702 C CA . TYR A 1 90 ? 6.428 -2.712 -10.556 1.00 90.94 90 TYR A CA 1
ATOM 703 C C . TYR A 1 90 ? 6.289 -3.931 -11.476 1.00 90.94 90 TYR A C 1
ATOM 705 O O . TYR A 1 90 ? 5.191 -4.208 -11.940 1.00 90.94 90 TYR A O 1
ATOM 713 N N . GLU A 1 91 ? 7.358 -4.708 -11.664 1.00 90.69 91 GLU A N 1
ATOM 714 C CA . GLU A 1 91 ? 7.349 -5.964 -12.430 1.00 90.69 91 GLU A CA 1
ATOM 715 C C . GLU A 1 91 ? 6.392 -7.030 -11.858 1.00 90.69 91 GLU A C 1
ATOM 717 O O . GLU A 1 91 ? 5.988 -7.932 -12.586 1.00 90.69 91 GLU A O 1
ATOM 722 N N . GLU A 1 92 ? 6.003 -6.927 -10.582 1.00 89.62 92 GLU A N 1
ATOM 723 C CA . GLU A 1 92 ? 5.018 -7.814 -9.942 1.00 89.62 92 GLU A CA 1
ATOM 724 C C . GLU A 1 92 ? 3.557 -7.350 -10.134 1.00 89.62 92 GLU A C 1
ATOM 726 O O . GLU A 1 92 ? 2.651 -8.016 -9.637 1.00 89.62 92 GLU A O 1
ATOM 731 N N . THR A 1 93 ? 3.314 -6.219 -10.811 1.00 88.75 93 THR A N 1
ATOM 732 C CA . THR A 1 93 ? 1.969 -5.630 -10.974 1.00 88.75 93 THR A CA 1
ATOM 733 C C . THR A 1 93 ? 1.306 -5.996 -12.297 1.00 88.75 93 THR A C 1
ATOM 735 O O . THR A 1 93 ? 1.982 -6.166 -13.315 1.00 88.75 93 THR A O 1
ATOM 738 N N . ASP A 1 94 ? -0.028 -6.012 -12.313 1.00 86.88 94 ASP A N 1
ATOM 739 C CA . ASP A 1 94 ? -0.811 -6.231 -13.536 1.00 86.88 94 ASP A CA 1
ATOM 740 C C . ASP A 1 94 ? -0.535 -5.128 -14.573 1.00 86.88 94 ASP A C 1
ATOM 742 O O . ASP A 1 94 ? -0.329 -5.409 -15.752 1.00 86.88 94 ASP A O 1
ATOM 746 N N . ALA A 1 95 ? -0.351 -3.882 -14.120 1.00 86.25 95 ALA A N 1
ATOM 747 C CA . ALA A 1 95 ? 0.018 -2.752 -14.974 1.00 86.25 95 ALA A CA 1
ATOM 748 C C . ALA A 1 95 ? 1.351 -2.942 -15.724 1.00 86.25 95 ALA A C 1
ATOM 750 O O . ALA A 1 95 ? 1.558 -2.322 -16.766 1.00 86.25 95 ALA A O 1
ATOM 751 N N . PHE A 1 96 ? 2.279 -3.746 -15.196 1.00 86.69 96 PHE A N 1
ATOM 752 C CA . PHE A 1 96 ? 3.490 -4.120 -15.925 1.00 86.69 96 PHE A CA 1
ATOM 753 C C . PHE A 1 96 ? 3.224 -5.245 -16.922 1.00 86.69 96 PHE A C 1
ATOM 755 O O . PHE A 1 96 ? 3.720 -5.179 -18.044 1.00 86.69 96 PHE A O 1
ATOM 762 N N . MET A 1 97 ? 2.441 -6.254 -16.532 1.00 86.31 97 MET A N 1
ATOM 763 C CA . MET A 1 97 ? 2.085 -7.370 -17.413 1.00 86.31 97 MET A CA 1
ATOM 764 C C . MET A 1 97 ? 1.303 -6.905 -18.649 1.00 86.31 97 MET A C 1
ATOM 766 O O . MET A 1 97 ? 1.471 -7.469 -19.728 1.00 86.31 97 MET A O 1
ATOM 770 N N . GLU A 1 98 ? 0.508 -5.845 -18.508 1.00 87.50 98 GLU A N 1
ATOM 771 C CA . GLU A 1 98 ? -0.231 -5.197 -19.596 1.00 87.50 98 GLU A CA 1
ATOM 772 C C . GLU A 1 98 ? 0.603 -4.168 -20.383 1.00 87.50 98 GLU A C 1
ATOM 774 O O . GLU A 1 98 ? 0.193 -3.713 -21.452 1.00 87.50 98 GLU A O 1
ATOM 779 N N . SER A 1 99 ? 1.777 -3.779 -19.878 1.00 84.06 99 SER A N 1
ATOM 780 C CA . SER A 1 99 ? 2.629 -2.770 -20.508 1.00 84.06 99 SER A CA 1
ATOM 781 C C . SER A 1 99 ? 3.492 -3.375 -21.615 1.00 84.06 99 SER A C 1
ATOM 783 O O . SER A 1 99 ? 4.320 -4.252 -21.380 1.00 84.06 99 SER A O 1
ATOM 785 N N . GLU A 1 100 ? 3.416 -2.807 -22.820 1.00 83.19 100 GLU A N 1
ATOM 786 C CA . GLU A 1 100 ? 4.367 -3.103 -23.903 1.00 83.19 100 GLU A CA 1
ATOM 787 C C . GLU A 1 100 ? 5.713 -2.364 -23.730 1.00 83.19 100 GLU A C 1
ATOM 789 O O . GLU A 1 100 ? 6.691 -2.619 -24.443 1.00 83.19 100 GLU A O 1
ATOM 794 N N . GLU A 1 101 ? 5.792 -1.419 -22.788 1.00 83.62 101 GLU A N 1
ATOM 795 C CA . GLU A 1 101 ? 7.005 -0.655 -22.522 1.00 83.62 101 GLU A CA 1
ATOM 796 C C . GLU A 1 101 ? 7.970 -1.402 -21.599 1.00 83.62 101 GLU A C 1
ATOM 798 O O . GLU A 1 101 ? 7.614 -1.880 -20.523 1.00 83.62 101 GLU A O 1
ATOM 803 N N . ALA A 1 102 ? 9.251 -1.412 -21.980 1.00 79.31 102 ALA A N 1
ATOM 804 C CA . ALA A 1 102 ? 10.311 -1.890 -21.103 1.00 79.31 102 ALA A CA 1
ATOM 805 C C . ALA A 1 102 ? 10.367 -1.045 -19.811 1.00 79.31 102 ALA A C 1
ATOM 807 O O . ALA A 1 102 ? 10.396 0.188 -19.897 1.00 79.31 102 ALA A O 1
ATOM 808 N N . PRO A 1 103 ? 10.535 -1.661 -18.628 1.00 75.81 103 PRO A N 1
ATOM 809 C CA . PRO A 1 103 ? 10.403 -0.960 -17.350 1.00 75.81 103 PRO A CA 1
ATOM 810 C C . PRO A 1 103 ? 11.461 0.137 -17.156 1.00 75.81 103 PRO A C 1
ATOM 812 O O . PRO A 1 103 ? 11.236 1.136 -16.478 1.00 75.81 103 PRO A O 1
ATOM 815 N N . ALA A 1 104 ? 12.607 0.021 -17.834 1.00 75.81 104 ALA A N 1
ATOM 816 C CA . ALA A 1 104 ? 13.649 1.046 -17.849 1.00 75.81 104 ALA A CA 1
ATOM 817 C C . ALA A 1 104 ? 13.235 2.367 -18.533 1.00 75.81 104 ALA A C 1
ATOM 819 O O . ALA A 1 104 ? 13.863 3.398 -18.275 1.00 75.81 104 ALA A O 1
ATOM 820 N N . LYS A 1 105 ? 12.223 2.343 -19.412 1.00 82.00 105 LYS A N 1
ATOM 821 C CA . LYS A 1 105 ? 11.700 3.522 -20.123 1.00 82.00 105 LYS A CA 1
ATOM 822 C C . LYS A 1 105 ? 10.621 4.257 -19.329 1.00 82.00 105 LYS A C 1
ATOM 824 O O . LYS A 1 105 ? 10.387 5.438 -19.577 1.00 82.00 105 LYS A O 1
ATOM 829 N N . ILE A 1 106 ? 10.026 3.588 -18.348 1.00 85.25 106 ILE A N 1
ATOM 830 C CA . ILE A 1 106 ? 8.967 4.146 -17.520 1.00 85.25 106 ILE A CA 1
ATOM 831 C C . ILE A 1 106 ? 9.587 5.112 -16.509 1.00 85.25 106 ILE A C 1
ATOM 833 O O . ILE A 1 106 ? 10.657 4.883 -15.935 1.00 85.25 106 ILE A O 1
ATOM 837 N N . THR A 1 107 ? 8.926 6.248 -16.307 1.00 88.75 107 THR A N 1
ATOM 838 C CA . THR A 1 107 ? 9.392 7.246 -15.341 1.00 88.75 107 THR A CA 1
ATOM 839 C C . THR A 1 107 ? 9.127 6.785 -13.909 1.00 88.75 107 THR A C 1
ATOM 841 O O . THR A 1 107 ? 8.101 6.172 -13.623 1.00 88.75 107 THR A O 1
ATOM 844 N N . ASP A 1 108 ? 9.998 7.163 -12.970 1.00 88.69 108 ASP A N 1
ATOM 845 C CA . ASP A 1 108 ? 9.817 6.867 -11.541 1.00 88.69 108 ASP A CA 1
ATOM 846 C C . ASP A 1 108 ? 8.468 7.381 -11.006 1.00 88.69 108 ASP A C 1
ATOM 848 O O . ASP A 1 108 ? 7.875 6.780 -10.113 1.00 88.69 108 ASP A O 1
ATOM 852 N N . LYS A 1 109 ? 7.962 8.489 -11.565 1.00 91.12 109 LYS A N 1
ATOM 853 C CA . LYS A 1 109 ? 6.646 9.040 -11.225 1.00 91.12 109 LYS A CA 1
ATOM 854 C C . LYS A 1 109 ? 5.511 8.122 -11.689 1.00 91.12 109 LYS A C 1
ATOM 856 O O . LYS A 1 109 ? 4.591 7.888 -10.914 1.00 91.12 109 LYS A O 1
ATOM 861 N N . ALA A 1 110 ? 5.582 7.619 -12.921 1.00 90.38 110 ALA A N 1
ATOM 862 C CA . ALA A 1 110 ? 4.576 6.714 -13.470 1.00 90.38 110 ALA A CA 1
ATOM 863 C C . ALA A 1 110 ? 4.570 5.367 -12.730 1.00 90.38 110 ALA A C 1
ATOM 865 O O . ALA A 1 110 ? 3.508 4.932 -12.296 1.00 90.38 110 ALA A O 1
ATOM 866 N N . MET A 1 111 ? 5.748 4.782 -12.467 1.00 91.31 111 MET A N 1
ATOM 867 C CA . MET A 1 111 ? 5.861 3.553 -11.666 1.00 91.31 111 MET A CA 1
ATOM 868 C C . MET A 1 111 ? 5.252 3.726 -10.274 1.00 91.31 111 MET A C 1
ATOM 870 O O . MET A 1 111 ? 4.476 2.888 -9.830 1.00 91.31 111 MET A O 1
ATOM 874 N N . LYS A 1 112 ? 5.563 4.831 -9.583 1.00 93.31 112 LYS A N 1
ATOM 875 C CA . LYS A 1 112 ? 4.998 5.099 -8.254 1.00 93.31 112 LYS A CA 1
ATOM 876 C C . LYS A 1 112 ? 3.482 5.255 -8.286 1.00 93.31 112 LYS A C 1
ATOM 878 O O . LYS A 1 112 ? 2.833 4.760 -7.380 1.00 93.31 112 LYS A O 1
ATOM 883 N N . ALA A 1 113 ? 2.927 5.924 -9.294 1.00 93.44 113 ALA A N 1
ATOM 884 C CA . ALA A 1 113 ? 1.479 6.073 -9.418 1.00 93.44 113 ALA A CA 1
ATOM 885 C C . ALA A 1 113 ? 0.784 4.718 -9.630 1.00 93.44 113 ALA A C 1
ATOM 887 O O . ALA A 1 113 ? -0.180 4.420 -8.932 1.00 93.44 113 ALA A O 1
ATOM 888 N N . ALA A 1 114 ? 1.317 3.878 -10.523 1.00 92.31 114 ALA A N 1
ATOM 889 C CA . ALA A 1 114 ? 0.796 2.530 -10.744 1.00 92.31 114 ALA A CA 1
ATOM 890 C C . ALA A 1 114 ? 0.882 1.674 -9.470 1.00 92.31 114 ALA A C 1
ATOM 892 O O . ALA A 1 114 ? -0.102 1.071 -9.056 1.00 92.31 114 ALA A O 1
ATOM 893 N N . LEU A 1 115 ? 2.033 1.704 -8.792 1.00 94.75 115 LEU A N 1
ATOM 894 C CA . LEU A 1 115 ? 2.243 0.988 -7.534 1.00 94.75 115 LEU A CA 1
ATOM 895 C C . LEU A 1 115 ? 1.334 1.472 -6.402 1.00 94.75 115 LEU A C 1
ATOM 897 O O . LEU A 1 115 ? 0.942 0.662 -5.572 1.00 94.75 115 LEU A O 1
ATOM 901 N N . VAL A 1 116 ? 1.006 2.768 -6.335 1.00 96.19 116 VAL A N 1
ATOM 902 C CA . VAL A 1 116 ? 0.035 3.273 -5.352 1.00 96.19 116 VAL A CA 1
ATOM 903 C C . VAL A 1 116 ? -1.326 2.631 -5.590 1.00 96.19 116 VAL A C 1
ATOM 905 O O . VAL A 1 116 ? -1.880 2.075 -4.648 1.00 96.19 116 VAL A O 1
ATOM 908 N N . ASN A 1 117 ? -1.826 2.653 -6.826 1.00 94.19 117 ASN A N 1
ATOM 909 C CA . ASN A 1 117 ? -3.133 2.082 -7.154 1.00 94.19 117 ASN A CA 1
ATOM 910 C C . ASN A 1 117 ? -3.188 0.577 -6.855 1.00 94.19 117 ASN A C 1
ATOM 912 O O . ASN A 1 117 ? -4.107 0.121 -6.179 1.00 94.19 117 ASN A O 1
ATOM 916 N N . GLU A 1 118 ? -2.165 -0.166 -7.284 1.00 93.94 118 GLU A N 1
ATOM 917 C CA . GLU A 1 118 ? -2.050 -1.606 -7.036 1.00 93.94 118 GLU A CA 1
ATOM 918 C C . GLU A 1 118 ? -2.032 -1.922 -5.534 1.00 93.94 118 GLU A C 1
ATOM 920 O O . GLU A 1 118 ? -2.800 -2.742 -5.035 1.00 93.94 118 GLU A O 1
ATOM 925 N N . LEU A 1 119 ? -1.170 -1.238 -4.773 1.00 94.75 119 LEU A N 1
ATOM 926 C CA . LEU A 1 119 ? -1.028 -1.486 -3.341 1.00 94.75 119 LEU A CA 1
ATOM 927 C C . LEU A 1 119 ? -2.279 -1.088 -2.556 1.00 94.75 119 LEU A C 1
ATOM 929 O O . LEU A 1 119 ? -2.556 -1.726 -1.545 1.00 94.75 119 LEU A O 1
ATOM 933 N N . VAL A 1 120 ? -3.026 -0.066 -2.989 1.00 95.19 120 VAL A N 1
ATOM 934 C CA . VAL A 1 120 ? -4.331 0.257 -2.395 1.00 95.19 120 VAL A CA 1
ATOM 935 C C . VAL A 1 120 ? -5.286 -0.919 -2.579 1.00 95.19 120 VAL A C 1
ATOM 937 O O . VAL A 1 120 ? -5.832 -1.386 -1.582 1.00 95.19 120 VAL A O 1
ATOM 940 N N . GLY A 1 121 ? -5.432 -1.435 -3.805 1.00 92.88 121 GLY A N 1
ATOM 941 C CA . GLY A 1 121 ? -6.281 -2.598 -4.090 1.00 92.88 121 GLY A CA 1
ATOM 942 C C . GLY A 1 121 ? -5.910 -3.799 -3.222 1.00 92.88 121 GLY A C 1
ATOM 943 O O . GLY A 1 121 ? -6.724 -4.276 -2.439 1.00 92.88 121 GLY A O 1
ATOM 944 N N . LEU A 1 122 ? -4.631 -4.178 -3.220 1.00 92.38 122 LEU A N 1
ATOM 945 C CA . LEU A 1 122 ? -4.140 -5.308 -2.427 1.00 92.38 122 LEU A CA 1
ATOM 946 C C . LEU A 1 122 ? -4.286 -5.120 -0.911 1.00 92.38 122 LEU A C 1
ATOM 948 O O . LEU A 1 122 ? -4.360 -6.101 -0.171 1.00 92.38 122 LEU A O 1
ATOM 952 N N . VAL A 1 123 ? -4.268 -3.881 -0.414 1.00 93.00 123 VAL A N 1
ATOM 953 C CA . VAL A 1 123 ? -4.539 -3.584 0.999 1.00 93.00 123 VAL A CA 1
ATOM 954 C C . VAL A 1 123 ? -6.021 -3.765 1.312 1.00 93.00 123 VAL A C 1
ATOM 956 O O . VAL A 1 123 ? -6.335 -4.310 2.371 1.00 93.00 123 VAL A O 1
ATOM 959 N N . LEU A 1 124 ? -6.914 -3.337 0.416 1.00 92.06 124 LEU A N 1
ATOM 960 C CA . LEU A 1 124 ? -8.354 -3.535 0.573 1.00 92.06 124 LEU A CA 1
ATOM 961 C C . LEU A 1 124 ? -8.725 -5.019 0.486 1.00 92.06 124 LEU A C 1
ATOM 963 O O . LEU A 1 124 ? -9.476 -5.492 1.331 1.00 92.06 124 LEU A O 1
ATOM 967 N N . ASP A 1 125 ? -8.098 -5.783 -0.409 1.00 90.12 125 ASP A N 1
ATOM 968 C CA . ASP A 1 125 ? -8.276 -7.240 -0.498 1.00 90.12 125 ASP A CA 1
ATOM 969 C C . ASP A 1 125 ? -7.909 -7.958 0.811 1.00 90.12 125 ASP A C 1
ATOM 971 O O . ASP A 1 125 ? -8.391 -9.049 1.096 1.00 90.12 125 ASP A O 1
ATOM 975 N N . LYS A 1 126 ? -7.035 -7.365 1.639 1.00 89.38 126 LYS A N 1
ATOM 976 C CA . LYS A 1 126 ? -6.680 -7.913 2.959 1.00 89.38 126 LYS A CA 1
ATOM 977 C C . LYS A 1 126 ? -7.709 -7.626 4.047 1.00 89.38 126 LYS A C 1
ATOM 979 O O . LYS A 1 126 ? -7.570 -8.198 5.132 1.00 89.38 126 LYS A O 1
ATOM 984 N N . LEU A 1 127 ? -8.663 -6.724 3.816 1.00 87.06 127 LEU A N 1
ATOM 985 C CA . LEU A 1 127 ? -9.772 -6.491 4.745 1.00 87.06 127 LEU A CA 1
ATOM 986 C C . LEU A 1 127 ? -10.725 -7.678 4.741 1.00 87.06 127 LEU A C 1
ATOM 988 O O . LEU A 1 127 ? -11.190 -8.077 5.808 1.00 87.06 127 LEU A O 1
ATOM 992 N N . ASP A 1 128 ? -10.928 -8.278 3.569 1.00 79.25 128 ASP A N 1
ATOM 993 C CA . ASP A 1 128 ? -11.678 -9.511 3.434 1.00 79.25 128 ASP A CA 1
ATOM 994 C C . ASP A 1 128 ? -10.829 -10.692 3.918 1.00 79.25 128 ASP A C 1
ATOM 996 O O . ASP A 1 128 ? -10.044 -11.302 3.192 1.00 79.25 128 ASP A O 1
ATOM 1000 N N . SER A 1 129 ? -10.958 -11.010 5.204 1.00 60.91 129 SER A N 1
ATOM 1001 C CA . SER A 1 129 ? -10.280 -12.151 5.819 1.00 60.91 129 SER A CA 1
ATOM 1002 C C . SER A 1 129 ? -10.711 -13.511 5.253 1.00 60.91 129 SER A C 1
ATOM 1004 O O . SER A 1 129 ? -10.028 -14.496 5.534 1.00 60.91 129 SER A O 1
ATOM 1006 N N . ASN A 1 130 ? -11.786 -13.574 4.455 1.00 53.59 130 ASN A N 1
ATOM 1007 C CA . ASN A 1 130 ? -12.188 -14.766 3.707 1.00 53.59 130 ASN A CA 1
ATOM 1008 C C . ASN A 1 130 ? -11.659 -14.776 2.263 1.00 53.59 130 ASN A C 1
ATOM 1010 O O . ASN A 1 130 ? -11.713 -15.823 1.612 1.00 53.59 130 ASN A O 1
ATOM 1014 N N . TYR A 1 131 ? -11.079 -13.674 1.774 1.00 47.41 131 TYR A N 1
ATOM 1015 C CA . TYR A 1 131 ? -10.441 -13.615 0.462 1.00 47.41 131 TYR A CA 1
ATOM 1016 C C . TYR A 1 131 ? -9.074 -14.308 0.496 1.00 47.41 131 TYR A C 1
ATOM 1018 O O . TYR A 1 131 ? -7.989 -13.714 0.518 1.00 47.41 131 TYR A O 1
ATOM 1026 N N . THR A 1 132 ? -9.119 -15.636 0.467 1.00 49.03 132 THR A N 1
ATOM 1027 C CA . THR A 1 132 ? -8.070 -16.380 -0.219 1.00 49.03 132 THR A CA 1
ATOM 1028 C C . THR A 1 132 ? -8.203 -16.006 -1.692 1.00 49.03 132 THR A C 1
ATOM 1030 O O . THR A 1 132 ? -9.169 -16.384 -2.346 1.00 49.03 132 THR A O 1
ATOM 1033 N N . ARG A 1 133 ? -7.268 -15.204 -2.225 1.00 45.44 133 ARG A N 1
ATOM 1034 C CA . ARG A 1 133 ? -7.077 -15.095 -3.680 1.00 45.44 133 ARG A CA 1
ATOM 1035 C C . ARG A 1 133 ? -6.860 -16.526 -4.139 1.00 45.44 133 ARG A C 1
ATOM 1037 O O . ARG A 1 133 ? -5.767 -17.038 -3.913 1.00 45.44 133 ARG A O 1
ATOM 1044 N N . SER A 1 134 ? -7.922 -17.163 -4.630 1.00 43.59 134 SER A N 1
ATOM 1045 C CA . SER A 1 134 ? -7.965 -18.599 -4.846 1.00 43.59 134 SER A CA 1
ATOM 1046 C C . SER A 1 134 ? -6.742 -18.999 -5.653 1.00 43.59 134 SER A C 1
ATOM 1048 O O . SER A 1 134 ? -6.610 -18.678 -6.838 1.00 43.59 134 SER A O 1
ATOM 1050 N N . SER A 1 135 ? -5.808 -19.656 -4.978 1.00 47.50 135 SER A N 1
ATOM 1051 C CA . SER A 1 135 ? -4.806 -20.506 -5.578 1.00 47.50 135 SER A CA 1
ATOM 1052 C C . SER A 1 135 ? -5.560 -21.700 -6.162 1.00 47.50 135 SER A C 1
ATOM 1054 O O . SER A 1 135 ? -5.464 -22.814 -5.673 1.00 47.50 135 SER A O 1
ATOM 1056 N N . TYR A 1 136 ? -6.267 -21.489 -7.278 1.00 49.28 136 TYR A N 1
ATOM 1057 C CA . TYR A 1 136 ? -6.765 -22.572 -8.140 1.00 49.28 136 TYR A CA 1
ATOM 1058 C C . TYR A 1 136 ? -5.617 -23.440 -8.713 1.00 49.28 136 TYR A C 1
ATOM 1060 O O . TYR A 1 136 ? -5.863 -24.393 -9.441 1.00 49.28 136 TYR A O 1
ATOM 1068 N N . PHE A 1 137 ? -4.364 -23.119 -8.369 1.00 49.53 137 PHE A N 1
ATOM 1069 C CA . PHE A 1 137 ? -3.155 -23.911 -8.580 1.00 49.53 137 PHE A CA 1
ATOM 1070 C C . PHE A 1 137 ? -2.377 -24.117 -7.268 1.00 49.53 137 PHE A C 1
ATOM 1072 O O . PHE A 1 137 ? -1.157 -23.956 -7.221 1.00 49.53 137 PHE A O 1
ATOM 1079 N N . GLU A 1 138 ? -3.056 -24.441 -6.170 1.00 46.78 138 GLU A N 1
ATOM 1080 C CA . GLU A 1 138 ? -2.402 -25.241 -5.135 1.00 46.78 138 GLU A CA 1
ATOM 1081 C C . GLU A 1 138 ? -2.350 -26.682 -5.643 1.00 46.78 138 GLU A C 1
ATOM 1083 O O . GLU A 1 138 ? -3.358 -27.374 -5.723 1.00 46.78 138 GLU A O 1
ATOM 1088 N N . GLU A 1 139 ? -1.158 -27.086 -6.086 1.00 47.81 139 GLU A N 1
ATOM 1089 C CA . GLU A 1 139 ? -0.815 -28.465 -6.415 1.00 47.81 139 GLU A CA 1
ATOM 1090 C C . GLU A 1 139 ? -1.251 -29.350 -5.241 1.00 47.81 139 GLU A C 1
ATOM 1092 O O . GLU A 1 139 ? -0.703 -29.246 -4.139 1.00 47.81 139 GLU A O 1
ATOM 1097 N N . GLU A 1 140 ? -2.293 -30.159 -5.464 1.00 43.38 140 GLU A N 1
ATOM 1098 C CA . GLU A 1 140 ? -2.786 -31.144 -4.509 1.00 43.38 140 GLU A CA 1
ATOM 1099 C C . GLU A 1 140 ? -1.605 -32.011 -4.078 1.00 43.38 140 GLU A C 1
ATOM 1101 O O . GLU A 1 140 ? -1.144 -32.906 -4.791 1.00 43.38 140 GLU A O 1
ATOM 1106 N N . THR A 1 141 ? -1.082 -31.739 -2.886 1.00 44.31 141 THR A N 1
ATOM 1107 C CA . THR A 1 141 ? -0.170 -32.673 -2.246 1.00 44.31 141 THR A CA 1
ATOM 1108 C C . THR A 1 141 ? -1.023 -33.859 -1.834 1.00 44.31 141 THR A C 1
ATOM 1110 O O . THR A 1 141 ? -1.723 -33.820 -0.826 1.00 44.31 141 THR A O 1
ATOM 1113 N N . LEU A 1 142 ? -1.007 -34.883 -2.691 1.00 43.72 142 LEU A N 1
ATOM 1114 C CA . LEU A 1 142 ? -1.572 -36.205 -2.468 1.00 43.72 142 LEU A CA 1
ATOM 1115 C C . LEU A 1 142 ? -1.287 -36.632 -1.025 1.00 43.72 142 LEU A C 1
ATOM 1117 O O . LEU A 1 142 ? -0.172 -37.041 -0.685 1.00 43.72 142 LEU A O 1
ATOM 1121 N N . VAL A 1 143 ? -2.303 -36.530 -0.170 1.00 41.47 143 VAL A N 1
ATOM 1122 C CA . VAL A 1 143 ? -2.338 -37.254 1.093 1.00 41.47 143 VAL A CA 1
ATOM 1123 C C . VAL A 1 143 ? -2.317 -38.724 0.717 1.00 41.47 143 VAL A C 1
ATOM 1125 O O . VAL A 1 143 ? -3.280 -39.277 0.194 1.00 41.47 143 VAL A O 1
ATOM 1128 N N . ASN A 1 144 ? -1.143 -39.320 0.895 1.00 39.62 144 ASN A N 1
ATOM 1129 C CA . ASN A 1 144 ? -0.886 -40.721 0.643 1.00 39.62 144 ASN A CA 1
ATOM 1130 C C . ASN A 1 144 ? -1.631 -41.517 1.724 1.00 39.62 144 ASN A C 1
ATOM 1132 O O . ASN A 1 144 ? -1.099 -41.792 2.799 1.00 39.62 144 ASN A O 1
ATOM 1136 N N . ASP A 1 145 ? -2.904 -41.794 1.458 1.00 45.62 145 ASP A N 1
ATOM 1137 C CA . ASP A 1 145 ? -3.762 -42.633 2.278 1.00 45.62 145 ASP A CA 1
ATOM 1138 C C . ASP A 1 145 ? -3.368 -44.096 2.052 1.00 45.62 145 ASP A C 1
ATOM 1140 O O . ASP A 1 145 ? -3.830 -44.774 1.134 1.00 45.62 145 ASP A O 1
ATOM 1144 N N . SER A 1 146 ? -2.392 -44.558 2.829 1.00 41.34 146 SER A N 1
ATOM 1145 C CA . SER A 1 146 ? -2.107 -45.977 3.033 1.00 41.34 146 SER A CA 1
ATOM 1146 C C . SER A 1 146 ? -1.151 -46.151 4.204 1.00 41.34 146 SER A C 1
ATOM 1148 O O . SER A 1 146 ? 0.059 -46.217 4.022 1.00 41.34 146 SER A O 1
ATOM 1150 N N . GLU A 1 147 ? -1.702 -46.322 5.403 1.00 39.66 147 GLU A N 1
ATOM 1151 C CA . GLU A 1 147 ? -1.324 -47.492 6.197 1.00 39.66 147 GLU A CA 1
ATOM 1152 C C . GLU A 1 147 ? -2.469 -47.917 7.125 1.00 39.66 147 GLU A C 1
ATOM 1154 O O . GLU A 1 147 ? -2.955 -47.198 7.995 1.00 39.66 147 GLU A O 1
ATOM 1159 N N . VAL A 1 148 ? -2.926 -49.132 6.850 1.00 39.22 148 VAL A N 1
ATOM 1160 C CA . VAL A 1 148 ? -4.134 -49.777 7.339 1.00 39.22 148 VAL A CA 1
ATOM 1161 C C . VAL A 1 148 ? -3.835 -50.533 8.642 1.00 39.22 148 VAL A C 1
ATOM 1163 O O . VAL A 1 148 ? -3.069 -51.491 8.635 1.00 39.22 148 VAL A O 1
ATOM 1166 N N . SER A 1 149 ? -4.590 -50.175 9.695 1.00 42.62 149 SER A N 1
ATOM 1167 C CA . SER A 1 149 ? -5.198 -51.060 10.725 1.00 42.62 149 SER A CA 1
ATOM 1168 C C . SER A 1 149 ? -4.349 -51.675 11.865 1.00 42.62 149 SER A C 1
ATOM 1170 O O . SER A 1 149 ? -3.133 -51.787 11.763 1.00 42.62 149 SER A O 1
ATOM 1172 N N . PRO A 1 150 ? -4.980 -52.277 12.911 1.00 51.28 150 PRO A N 1
ATOM 1173 C CA . PRO A 1 150 ? -6.282 -51.977 13.544 1.00 51.28 150 PRO A CA 1
ATOM 1174 C C . PRO A 1 150 ? -6.259 -52.083 15.093 1.00 51.28 150 PRO A C 1
ATOM 1176 O O . PRO A 1 150 ? -5.523 -52.889 15.669 1.00 51.28 150 PRO A O 1
ATOM 1179 N N . LYS A 1 151 ? -7.195 -51.420 15.795 1.00 35.88 151 LYS A N 1
ATOM 1180 C CA . LYS A 1 151 ? -7.734 -51.977 17.055 1.00 35.88 151 LYS A CA 1
ATOM 1181 C C . LYS A 1 151 ? -9.161 -51.509 17.383 1.00 35.88 151 LYS A C 1
ATOM 1183 O O . LYS A 1 151 ? -9.381 -50.474 17.990 1.00 35.88 151 LYS A O 1
ATOM 1188 N N . SER A 1 152 ? -10.092 -52.359 16.953 1.00 40.62 152 SER A N 1
ATOM 1189 C CA . SER A 1 152 ? -11.464 -52.635 17.411 1.00 40.62 152 SER A CA 1
ATOM 1190 C C . SER A 1 152 ? -11.887 -52.088 18.792 1.00 40.62 152 SER A C 1
ATOM 1192 O O . SER A 1 152 ? -11.222 -52.390 19.787 1.00 40.62 152 SER A O 1
ATOM 1194 N N . LYS A 1 153 ? -13.054 -51.422 18.873 1.00 40.09 153 LYS A N 1
ATOM 1195 C CA . LYS A 1 153 ? -14.362 -51.974 19.327 1.00 40.09 153 LYS A CA 1
ATOM 1196 C C . LYS A 1 153 ? -15.416 -50.853 19.494 1.00 40.09 153 LYS A C 1
ATOM 1198 O O . LYS A 1 153 ? -15.097 -49.898 20.184 1.00 40.09 153 LYS A O 1
ATOM 1203 N N . ASN A 1 154 ? -16.601 -51.071 18.895 1.00 39.38 154 ASN A N 1
ATOM 1204 C CA . ASN A 1 154 ? -17.995 -50.695 19.255 1.00 39.38 154 ASN A CA 1
ATOM 1205 C C . ASN A 1 154 ? -18.272 -49.282 19.846 1.00 39.38 154 ASN A C 1
ATOM 1207 O O . ASN A 1 154 ? -17.551 -48.839 20.725 1.00 39.38 154 ASN A O 1
ATOM 1211 N N . ASP A 1 155 ? -19.283 -48.508 19.436 1.00 39.28 155 ASP A N 1
ATOM 1212 C CA . ASP A 1 155 ? -20.718 -48.821 19.338 1.00 39.28 155 ASP A CA 1
ATOM 1213 C C . ASP A 1 155 ? -21.474 -47.803 18.440 1.00 39.28 155 ASP A C 1
ATOM 1215 O O . ASP A 1 155 ? -21.103 -46.634 18.387 1.00 39.28 155 ASP A O 1
ATOM 1219 N N . GLU A 1 156 ? -22.506 -48.325 17.766 1.00 42.03 156 GLU A N 1
ATOM 1220 C CA . GLU A 1 156 ? -23.832 -47.774 17.395 1.00 42.03 156 GLU A CA 1
ATOM 1221 C C . GLU A 1 156 ? -24.028 -46.320 16.892 1.00 42.03 156 GLU A C 1
ATOM 1223 O O . GLU A 1 156 ? -23.802 -45.345 17.600 1.00 42.03 156 GLU A O 1
ATOM 1228 N N . ASP A 1 157 ? -24.586 -46.265 15.670 1.00 47.59 157 ASP A N 1
ATOM 1229 C CA . ASP A 1 157 ? -25.642 -45.375 15.149 1.00 47.59 157 ASP A CA 1
ATOM 1230 C C . ASP A 1 157 ? -25.572 -43.861 15.409 1.00 47.59 157 ASP A C 1
ATOM 1232 O O . ASP A 1 157 ? -25.934 -43.389 16.481 1.00 47.59 157 ASP A O 1
ATOM 1236 N N . ASP A 1 158 ? -25.246 -43.100 14.354 1.00 45.12 158 ASP A N 1
ATOM 1237 C CA . ASP A 1 158 ? -26.164 -42.115 13.743 1.00 45.12 158 ASP A CA 1
ATOM 1238 C C . ASP A 1 158 ? -25.506 -41.553 12.464 1.00 45.12 158 ASP A C 1
ATOM 1240 O O . ASP A 1 158 ? -24.738 -40.588 12.496 1.00 45.12 158 ASP A O 1
ATOM 1244 N N . ALA A 1 159 ? -25.710 -42.219 11.324 1.00 48.28 159 ALA A N 1
ATOM 1245 C CA . ALA A 1 159 ? -25.302 -41.679 10.030 1.00 48.28 159 ALA A CA 1
ATOM 1246 C C . ALA A 1 159 ? -26.465 -40.840 9.477 1.00 48.28 159 ALA A C 1
ATOM 1248 O O . ALA A 1 159 ? -27.536 -41.408 9.245 1.00 48.28 159 ALA A O 1
ATOM 1249 N N . PRO A 1 160 ? -26.301 -39.527 9.231 1.00 46.53 160 PRO A N 1
ATOM 1250 C CA . PRO A 1 160 ? -27.327 -38.770 8.535 1.00 46.53 160 PRO A CA 1
ATOM 1251 C C . PRO A 1 160 ? -27.460 -39.329 7.117 1.00 46.53 160 PRO A C 1
ATOM 1253 O O . PRO A 1 160 ? -26.501 -39.340 6.343 1.00 46.53 160 PRO A O 1
ATOM 1256 N N . VAL A 1 161 ? -28.658 -39.823 6.804 1.00 51.16 161 VAL A N 1
ATOM 1257 C CA . VAL A 1 161 ? -29.088 -40.152 5.446 1.00 51.16 161 VAL A CA 1
ATOM 1258 C C . VAL A 1 161 ? -28.951 -38.875 4.623 1.00 51.16 161 VAL A C 1
ATOM 1260 O O . VAL A 1 161 ? -29.709 -37.925 4.804 1.00 51.16 161 VAL A O 1
ATOM 1263 N N . ILE A 1 162 ? -27.936 -38.827 3.766 1.00 50.09 162 ILE A N 1
ATOM 1264 C CA . ILE A 1 162 ? -27.855 -37.834 2.702 1.00 50.09 162 ILE A CA 1
ATOM 1265 C C . ILE A 1 162 ? -28.867 -38.311 1.662 1.00 50.09 162 ILE A C 1
ATOM 1267 O O . ILE A 1 162 ? -28.591 -39.250 0.918 1.00 50.09 162 ILE A O 1
ATOM 1271 N N . GLU A 1 163 ? -30.068 -37.735 1.685 1.00 51.62 163 GLU A N 1
ATOM 1272 C CA . GLU A 1 163 ? -30.984 -37.815 0.549 1.00 51.62 163 GLU A CA 1
ATOM 1273 C C . GLU A 1 163 ? -30.287 -37.126 -0.630 1.00 51.62 163 GLU A C 1
ATOM 1275 O O . GLU A 1 163 ? -29.911 -35.953 -0.549 1.00 51.62 163 GLU A O 1
ATOM 1280 N N . GLU A 1 164 ? -30.022 -37.890 -1.689 1.00 54.69 164 GLU A N 1
ATOM 1281 C CA . GLU A 1 164 ? -29.564 -37.338 -2.960 1.00 54.69 164 GLU A CA 1
ATOM 1282 C C . GLU A 1 164 ? -30.632 -36.352 -3.464 1.00 54.69 164 GLU A C 1
ATOM 1284 O O . GLU A 1 164 ? -31.821 -36.669 -3.397 1.00 54.69 164 GLU A O 1
ATOM 1289 N N . PRO A 1 165 ? -30.256 -35.143 -3.918 1.00 58.50 165 PRO A N 1
ATOM 1290 C CA . PRO A 1 165 ? -31.220 -34.231 -4.513 1.00 58.50 165 PRO A CA 1
ATOM 1291 C C . PRO A 1 165 ? -31.797 -34.861 -5.785 1.00 58.50 165 PRO A C 1
ATOM 1293 O O . PRO A 1 165 ? -31.037 -35.329 -6.633 1.00 58.50 165 PRO A O 1
ATOM 1296 N N . ASP A 1 166 ? -33.131 -34.860 -5.878 1.00 51.84 166 ASP A N 1
ATOM 1297 C CA . ASP A 1 166 ? -33.902 -35.323 -7.032 1.00 51.84 166 ASP A CA 1
ATOM 1298 C C . ASP A 1 166 ? -33.309 -34.806 -8.352 1.00 51.84 166 ASP A C 1
ATOM 1300 O O . ASP A 1 166 ? -32.947 -33.632 -8.497 1.00 51.84 166 ASP A O 1
ATOM 1304 N N . GLU A 1 167 ? -33.223 -35.726 -9.307 1.00 54.78 167 GLU A N 1
ATOM 1305 C CA . GLU A 1 167 ? -32.854 -35.501 -10.697 1.00 54.78 167 GLU A CA 1
ATOM 1306 C C . GLU A 1 167 ? -33.804 -34.443 -11.290 1.00 54.78 167 GLU A C 1
ATOM 1308 O O . GLU A 1 167 ? -35.025 -34.589 -11.251 1.00 54.78 167 GLU A O 1
ATOM 1313 N N . PHE A 1 168 ? -33.253 -33.327 -11.774 1.00 49.47 168 PHE A N 1
ATOM 1314 C CA . PHE A 1 168 ? -34.030 -32.307 -12.476 1.00 49.47 168 PHE A CA 1
ATOM 1315 C C . PHE A 1 168 ? -34.541 -32.909 -13.794 1.00 49.47 168 PHE A C 1
ATOM 1317 O O . PHE A 1 168 ? -33.743 -33.177 -14.690 1.00 49.47 168 PHE A O 1
ATOM 1324 N N . ASP A 1 169 ? -35.855 -33.096 -13.922 1.00 54.69 169 ASP A N 1
ATOM 1325 C CA . ASP A 1 169 ? -36.495 -33.420 -15.199 1.00 54.69 169 ASP A CA 1
ATOM 1326 C C . ASP A 1 169 ? -36.316 -32.232 -16.170 1.00 54.69 169 ASP A C 1
ATOM 1328 O O . ASP A 1 169 ? -36.893 -31.159 -15.986 1.00 54.69 169 ASP A O 1
ATOM 1332 N N . GLU A 1 170 ? -35.493 -32.410 -17.207 1.00 58.34 170 GLU A N 1
ATOM 1333 C CA . GLU A 1 170 ? -35.155 -31.386 -18.215 1.00 58.34 170 GLU A CA 1
ATOM 1334 C C . GLU A 1 170 ? -36.247 -31.174 -19.293 1.00 58.34 170 GLU A C 1
ATOM 1336 O O . GLU A 1 170 ? -36.018 -30.478 -20.281 1.00 58.34 170 GLU A O 1
ATOM 1341 N N . ASP A 1 171 ? -37.448 -31.729 -19.119 1.00 57.72 171 ASP A N 1
ATOM 1342 C CA . ASP A 1 171 ? -38.430 -31.883 -20.205 1.00 57.72 171 ASP A CA 1
ATOM 1343 C C . ASP A 1 171 ? -39.584 -30.854 -20.222 1.00 57.72 171 ASP A C 1
ATOM 1345 O O . ASP A 1 171 ? -40.596 -31.096 -20.878 1.00 57.72 171 ASP A O 1
ATOM 1349 N N . ASP A 1 172 ? -39.460 -29.688 -19.571 1.00 56.25 172 ASP A N 1
ATOM 1350 C CA . ASP A 1 172 ? -40.548 -28.681 -19.573 1.00 56.25 172 ASP A CA 1
ATOM 1351 C C . ASP A 1 172 ? -40.100 -27.221 -19.790 1.00 56.25 172 ASP A C 1
ATOM 1353 O O . ASP A 1 172 ? -40.715 -26.276 -19.291 1.00 56.25 172 ASP A O 1
ATOM 1357 N N . ILE A 1 173 ? -39.030 -27.003 -20.567 1.00 56.31 173 ILE A N 1
ATOM 1358 C CA . ILE A 1 173 ? -38.716 -25.667 -21.103 1.00 56.31 173 ILE A CA 1
ATOM 1359 C C . ILE A 1 173 ? -39.142 -25.591 -22.573 1.00 56.31 173 ILE A C 1
ATOM 1361 O O . ILE A 1 173 ? -38.384 -25.918 -23.488 1.00 56.31 173 ILE A O 1
ATOM 1365 N N . ASP A 1 174 ? -40.373 -25.133 -22.797 1.00 56.09 174 ASP A N 1
ATOM 1366 C CA . ASP A 1 174 ? -40.895 -24.805 -24.124 1.00 56.09 174 ASP A CA 1
ATOM 1367 C C . ASP A 1 174 ? -40.281 -23.486 -24.636 1.00 56.09 174 ASP A C 1
ATOM 1369 O O . ASP A 1 174 ? -40.769 -22.388 -24.372 1.00 56.09 174 ASP A O 1
ATOM 1373 N N . PHE A 1 175 ? -39.174 -23.593 -25.375 1.00 58.22 175 PHE A N 1
ATOM 1374 C CA . PHE A 1 175 ? -38.501 -22.484 -26.068 1.00 58.22 175 PHE A CA 1
ATOM 1375 C C . PHE A 1 175 ? -39.200 -22.078 -27.386 1.00 58.22 175 PHE A C 1
ATOM 1377 O O . PHE A 1 175 ? -38.527 -21.747 -28.364 1.00 58.22 175 PHE A O 1
ATOM 1384 N N . THR A 1 176 ? -40.536 -22.118 -27.456 1.00 55.38 176 THR A N 1
ATOM 1385 C CA . THR A 1 176 ? -41.285 -21.672 -28.649 1.00 55.38 176 THR A CA 1
ATOM 1386 C C . THR A 1 176 ? -42.137 -20.418 -28.459 1.00 55.38 176 THR A C 1
ATOM 1388 O O . THR A 1 176 ? -42.819 -20.016 -29.402 1.00 55.38 176 THR A O 1
ATOM 1391 N N . ASP A 1 177 ? -42.043 -19.721 -27.320 1.00 51.22 177 ASP A N 1
ATOM 1392 C CA . ASP A 1 177 ? -42.648 -18.388 -27.194 1.00 51.22 177 ASP A CA 1
ATOM 1393 C C . ASP A 1 177 ? -41.757 -17.307 -27.833 1.00 51.22 177 ASP A C 1
ATOM 1395 O O . ASP A 1 177 ? -40.990 -16.597 -27.182 1.00 51.22 177 ASP A O 1
ATOM 1399 N N . ASP A 1 178 ? -41.871 -17.205 -29.154 1.00 57.03 178 ASP A N 1
ATOM 1400 C CA . ASP A 1 178 ? -41.271 -16.187 -30.025 1.00 57.03 178 ASP A CA 1
ATOM 1401 C C . ASP A 1 178 ? -41.981 -14.814 -29.888 1.00 57.03 178 ASP A C 1
ATOM 1403 O O . ASP A 1 178 ? -42.137 -14.077 -30.859 1.00 57.03 178 ASP A O 1
ATOM 1407 N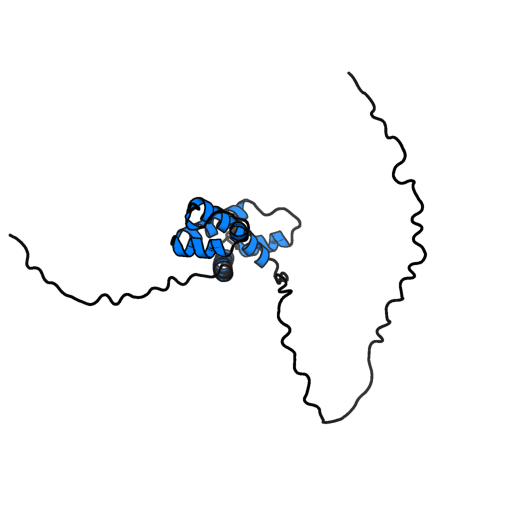 N . SER A 1 179 ? -42.434 -14.459 -28.676 1.00 57.75 179 SER A N 1
ATOM 1408 C CA . SER A 1 179 ? -43.201 -13.230 -28.391 1.00 57.75 179 SER A CA 1
ATOM 1409 C C . SER A 1 179 ? -42.455 -12.219 -27.507 1.00 57.75 179 SER A C 1
ATOM 1411 O O . SER A 1 179 ? -43.068 -11.299 -26.972 1.00 57.75 179 SER A O 1
ATOM 1413 N N . LEU A 1 180 ? -41.133 -12.349 -27.324 1.00 58.56 180 LEU A N 1
ATOM 1414 C CA . LEU A 1 180 ? -40.368 -11.420 -26.471 1.00 58.56 180 LEU A CA 1
ATOM 1415 C C . LEU A 1 180 ? -39.889 -10.145 -27.195 1.00 58.56 180 LEU A C 1
ATOM 1417 O O . LEU A 1 180 ? -39.304 -9.263 -26.568 1.00 58.56 180 LEU A O 1
ATOM 1421 N N . PHE A 1 181 ? -40.120 -10.040 -28.504 1.00 59.81 181 PHE A N 1
ATOM 1422 C CA . PHE A 1 181 ? -39.767 -8.868 -29.306 1.00 59.81 181 PHE A CA 1
ATOM 1423 C C . PHE A 1 181 ? -40.840 -8.581 -30.356 1.00 59.81 181 PHE A C 1
ATOM 1425 O O . PHE A 1 181 ? -40.544 -8.534 -31.546 1.00 59.81 181 PHE A O 1
ATOM 1432 N N . ASP A 1 182 ? -42.078 -8.374 -29.917 1.00 52.06 182 ASP A N 1
ATOM 1433 C CA . ASP A 1 182 ? -43.035 -7.641 -30.736 1.00 52.06 182 ASP A CA 1
ATOM 1434 C C . ASP A 1 182 ? -43.856 -6.692 -29.862 1.00 52.06 182 ASP A C 1
ATOM 1436 O O . ASP A 1 182 ? -44.667 -7.095 -29.031 1.00 52.06 182 ASP A O 1
ATOM 1440 N N . ASP A 1 183 ? -43.565 -5.418 -30.085 1.00 47.00 183 ASP A N 1
ATOM 1441 C CA . ASP A 1 183 ? -44.531 -4.346 -30.290 1.00 47.00 183 ASP A CA 1
ATOM 1442 C C . ASP A 1 183 ? -44.405 -3.115 -29.376 1.00 47.00 183 ASP A C 1
ATOM 1444 O O . ASP A 1 183 ? -44.541 -3.153 -28.155 1.00 47.00 183 ASP A O 1
ATOM 1448 N N . GLU A 1 184 ? -44.085 -2.025 -30.076 1.00 56.09 184 GLU A N 1
ATOM 1449 C CA . GLU A 1 184 ? -44.434 -0.626 -29.851 1.00 56.09 184 GLU A CA 1
ATOM 1450 C C . GLU A 1 184 ? -44.661 -0.113 -28.421 1.00 56.09 184 GLU A C 1
ATOM 1452 O O . GLU A 1 184 ? -45.749 -0.220 -27.866 1.00 56.09 184 GLU A O 1
ATOM 1457 N N . ASP A 1 185 ? -43.711 0.700 -27.942 1.00 53.31 185 ASP A N 1
ATOM 1458 C CA . ASP A 1 185 ? -44.051 1.859 -27.110 1.00 53.31 185 ASP A CA 1
ATOM 1459 C C . ASP A 1 185 ? -43.436 3.143 -27.698 1.00 53.31 185 ASP A C 1
ATOM 1461 O O . ASP A 1 185 ? -42.314 3.560 -27.410 1.00 53.31 185 ASP A O 1
ATOM 1465 N N . SER A 1 186 ? -44.207 3.700 -28.635 1.00 50.94 186 SER A N 1
ATOM 1466 C CA . SER A 1 186 ? -44.543 5.119 -28.799 1.00 50.94 186 SER A CA 1
ATOM 1467 C C . SER A 1 186 ? -43.490 6.162 -28.392 1.00 50.94 186 SER A C 1
ATOM 1469 O O . SER A 1 186 ? -43.394 6.587 -27.240 1.00 50.94 186 SER A O 1
ATOM 1471 N N . PHE A 1 187 ? -42.791 6.694 -29.397 1.00 48.34 187 PHE A N 1
ATOM 1472 C CA . PHE A 1 187 ? -42.163 8.015 -29.332 1.00 48.34 187 PHE A CA 1
ATOM 1473 C C . PHE A 1 187 ? -43.277 9.071 -29.376 1.00 48.34 187 PHE A C 1
ATOM 1475 O O . PHE A 1 187 ? -43.710 9.463 -30.460 1.00 48.34 187 PHE A O 1
ATOM 1482 N N . ASP A 1 188 ? -43.770 9.488 -28.207 1.00 50.28 188 ASP A N 1
ATOM 1483 C CA . ASP A 1 188 ? -44.691 10.620 -28.128 1.00 50.28 188 ASP A CA 1
ATOM 1484 C C . ASP A 1 188 ? -43.904 11.937 -28.111 1.00 50.28 188 ASP A C 1
ATOM 1486 O O . ASP A 1 188 ? -42.986 12.165 -27.316 1.00 50.28 188 ASP A O 1
ATOM 1490 N N . ASP A 1 189 ? -44.259 12.742 -29.099 1.00 51.97 189 ASP A N 1
ATOM 1491 C CA . ASP A 1 189 ? -43.843 14.094 -29.422 1.00 51.97 189 ASP A CA 1
ATOM 1492 C C . ASP A 1 189 ? -44.451 15.059 -28.401 1.00 51.97 189 ASP A C 1
ATOM 1494 O O . ASP A 1 189 ? -45.658 15.032 -28.181 1.00 51.97 189 ASP A O 1
ATOM 1498 N N . ASP A 1 190 ? -43.651 15.948 -27.807 1.00 55.09 190 ASP A N 1
ATOM 1499 C CA . ASP A 1 190 ? -44.227 17.177 -27.257 1.00 55.09 190 ASP A CA 1
ATOM 1500 C C . ASP A 1 190 ? -43.292 18.369 -27.486 1.00 55.09 190 ASP A C 1
ATOM 1502 O O . ASP A 1 190 ? -42.437 18.757 -26.683 1.00 55.09 190 ASP A O 1
ATOM 1506 N N . HIS A 1 191 ? -43.471 18.928 -28.679 1.00 42.53 191 HIS A N 1
ATOM 1507 C CA . HIS A 1 191 ? -43.272 20.326 -29.016 1.00 42.53 191 HIS A CA 1
ATOM 1508 C C . HIS A 1 191 ? -44.088 21.251 -28.093 1.00 42.53 191 HIS A C 1
ATOM 1510 O O . HIS A 1 191 ? -45.315 21.239 -28.151 1.00 42.53 191 HIS A O 1
ATOM 1516 N N . LEU A 1 192 ? -43.416 22.161 -27.371 1.00 40.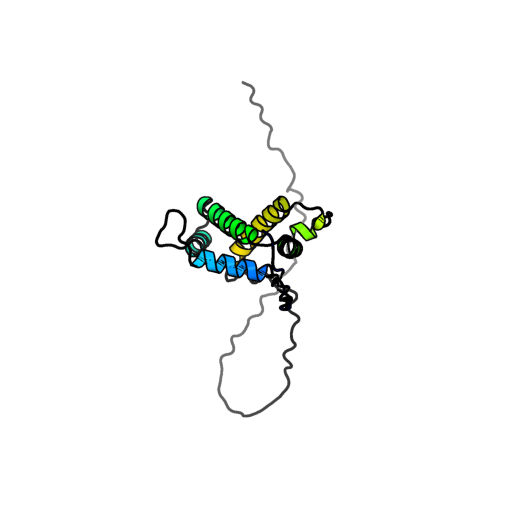78 192 LEU A N 1
ATOM 1517 C CA . LEU A 1 192 ? -43.964 23.464 -26.950 1.00 40.78 192 LEU A CA 1
ATOM 1518 C C . LEU A 1 192 ? -42.855 24.506 -26.740 1.00 40.78 192 LEU A C 1
ATOM 1520 O O . LEU A 1 192 ? -41.947 24.270 -25.913 1.00 40.78 192 LEU A O 1
#